Protein 3L8M (pdb70)

Organism: Staphylococcus saprophyticus subsp. saprophyticus (strain ATCC 15305 / DSM 20229 / NCIMB 8711 / NCTC 7292 / S-41) (NCBI:txid342451)

Nearest PDB structures (foldseek):
  3l8m-assembly1_A  TM=1.005E+00  e=1.791E-40  Staphylococcus saprophyticus subsp. saprophyticus ATCC 15305 = NCTC 7292
  3lm8-assembly5_C  TM=8.207E-01  e=6.280E-17  Bacillus subtilis
  3lm8-assembly1_A  TM=8.188E-01  e=4.594E-17  Bacillus subtilis
  3lm8-assembly6_D  TM=7.757E-01  e=2.458E-17  Bacillus subtilis
  2omk-assembly1_A  TM=7.983E-01  e=1.421E-10  Bacteroides thetaiotaomicron VPI-5482

InterPro domains:
  IPR006282 Thiamin pyrophosphokinase [TIGR01378] (4-207)
  IPR006282 Thiamin pyrophosphokinase [cd07995] (3-209)
  IPR007371 Thiamin pyrophosphokinase, catalytic domain [PF04263] (21-123)
  IPR007373 Thiamin pyrophosphokinase, thiamin-binding domain [PF04265] (144-198)
  IPR007373 Thiamin pyrophosphokinase, thiamin-binding domain [SM00983] (140-205)
  IPR036371 Thiamin pyrophosphokinase, thiamin-binding domain superfamily [SSF63862] (132-209)
  IPR036759 Thiamin pyrophosphokinase, catalytic domain superfamily [G3DSA:3.40.50.10240] (1-211)
  IPR036759 Thiamin pyrophosphokinase, catalytic domain superfamily [SSF63999] (2-128)
  IPR053149 Thiamine pyrophosphokinase [PTHR41299] (1-211)

Foldseek 3Di:
DEEEEAAPPQAAPCPCVVCLPPAYEYEAQSCVVCVVSVHAHQAYFYDHDDDDCVVCVVCVPRHYDDDDDPQHSVLVSVVVCVVVPDAEYEYEHQDDDDVVRVSCVVSLVDVVNVVRHWYWYDGNWKIKHKFFAFKDFDLQWDAKAFDFAFKAWDQFDGRDSHDDPSGTTGGVIIMGTNDGMIMMHGHDD/DEEEFEADPQAAPCPCPVCVPPAYEYFACRCVVCVVSVHDHPYYVHPCNPPPVVAHRVLVRVVVCVVVPDQEYEYERQDDDDVVSVSVVVSLVPCVVVVRHWYWYDGNWKIKHKFAAFKDKADADDQFFFDAKAPCVKDKQKPVGVDDDCPRGGDGNMMMIHIPGIIMITGGD

B-factor: mean 45.55, std 19.6, range [2.09, 89.91]

Structure (mmCIF, N/CA/C/O backbone):
data_3L8M
#
_entry.id   3L8M
#
_cell.length_a   101.873
_cell.length_b   101.873
_cell.length_c   88.024
_cell.angle_alpha   90.00
_cell.angle_beta   90.00
_cell.angle_gamma   120.00
#
_symmetry.space_group_name_H-M   'P 63'
#
loop_
_entity.id
_entity.type
_entity.pdbx_description
1 polymer 'probable thiamine pyrophosphokinase'
2 non-polymer 'SODIUM ION'
3 water water
#
loop_
_atom_site.group_PDB
_atom_site.id
_atom_site.type_symbol
_atom_site.label_atom_id
_atom_site.label_alt_id
_atom_site.label_comp_id
_atom_site.label_asym_id
_atom_site.label_entity_id
_atom_site.label_seq_id
_atom_site.pdbx_PDB_ins_code
_atom_site.Cartn_x
_atom_site.Cartn_y
_atom_site.Cartn_z
_atom_site.occupancy
_atom_site.B_iso_or_equiv
_atom_site.auth_seq_id
_atom_site.auth_comp_id
_atom_site.auth_asym_id
_atom_site.auth_atom_id
_atom_site.pdbx_PDB_model_num
ATOM 9 N N . LYS A 1 2 ? 43.788 24.316 35.214 1.00 29.95 2 LYS A N 1
ATOM 10 C CA . LYS A 1 2 ? 42.669 25.098 35.727 1.00 30.26 2 LYS A CA 1
ATOM 11 C C . LYS A 1 2 ? 41.626 25.538 34.693 1.00 27.95 2 LYS A C 1
ATOM 12 O O . LYS A 1 2 ? 41.966 26.022 33.609 1.00 23.43 2 LYS A O 1
ATOM 18 N N . ALA A 1 3 ? 40.350 25.386 35.035 1.00 22.34 3 ALA A N 1
ATOM 19 C CA . ALA A 1 3 ? 39.293 25.803 34.120 1.00 22.51 3 ALA A CA 1
ATOM 20 C C . ALA A 1 3 ? 38.300 26.756 34.792 1.00 21.89 3 ALA A C 1
ATOM 21 O O . ALA A 1 3 ? 37.907 26.555 35.942 1.00 16.51 3 ALA A O 1
ATOM 23 N N . ASN A 1 4 ? 37.919 27.804 34.066 1.00 22.62 4 ASN A N 1
ATOM 24 C CA . ASN A 1 4 ? 36.960 28.791 34.555 1.00 19.92 4 ASN A CA 1
ATOM 25 C C . ASN A 1 4 ? 35.686 28.625 33.749 1.00 20.50 4 ASN A C 1
ATOM 26 O O . ASN A 1 4 ? 35.737 28.550 32.525 1.00 24.45 4 ASN A O 1
ATOM 31 N N . LEU A 1 5 ? 34.550 28.563 34.431 1.00 15.27 5 LEU A N 1
ATOM 32 C CA . LEU A 1 5 ? 33.266 28.433 33.751 1.00 14.79 5 LEU A CA 1
ATOM 33 C C . LEU A 1 5 ? 32.461 29.705 33.920 1.00 19.88 5 LEU A C 1
ATOM 34 O O . LEU A 1 5 ? 32.425 30.289 35.004 1.00 26.13 5 LEU A O 1
ATOM 39 N N . LEU A 1 6 ? 31.831 30.151 32.842 1.00 15.56 6 LEU A N 1
ATOM 40 C CA . LEU A 1 6 ? 30.987 31.322 32.927 1.00 21.23 6 LEU A CA 1
ATOM 41 C C . LEU A 1 6 ? 29.550 30.880 32.629 1.00 26.72 6 LEU A C 1
ATOM 42 O O . LEU A 1 6 ? 29.283 30.319 31.568 1.00 27.92 6 LEU A O 1
ATOM 47 N N . CYS A 1 7 ? 28.642 31.115 33.576 1.00 27.69 7 CYS A N 1
ATOM 48 C CA . CYS A 1 7 ? 27.228 30.754 33.413 1.00 31.83 7 CYS A CA 1
ATOM 49 C C . CYS A 1 7 ? 26.337 31.949 33.103 1.00 32.60 7 CYS A C 1
ATOM 50 O O . CYS A 1 7 ? 25.158 31.776 32.833 1.00 32.78 7 CYS A O 1
ATOM 53 N N . GLY A 1 8 ? 26.895 33.155 33.154 1.00 39.37 8 GLY A N 1
ATOM 54 C CA . GLY A 1 8 ? 26.108 34.346 32.895 1.00 31.43 8 GLY A CA 1
ATOM 55 C C . GLY A 1 8 ? 26.831 35.592 33.373 1.00 38.61 8 GLY A C 1
ATOM 56 O O . GLY A 1 8 ? 28.005 35.508 33.730 1.00 35.44 8 GLY A O 1
ATOM 57 N N . ASN A 1 9 ? 26.144 36.737 33.407 1.00 32.81 9 ASN A N 1
ATOM 58 C CA . ASN A 1 9 ? 26.785 37.988 33.816 1.00 35.11 9 ASN A CA 1
ATOM 59 C C . ASN A 1 9 ? 26.362 38.611 35.153 1.00 32.63 9 ASN A C 1
ATOM 60 O O . ASN A 1 9 ? 26.605 39.799 35.387 1.00 35.08 9 ASN A O 1
ATOM 65 N N . ARG A 1 10 ? 25.748 37.826 36.035 1.00 23.55 10 ARG A N 1
ATOM 66 C CA . ARG A 1 10 ? 25.323 38.346 37.341 1.00 25.91 10 ARG A CA 1
ATOM 67 C C . ARG A 1 10 ? 26.380 38.198 38.438 1.00 29.85 10 ARG A C 1
ATOM 68 O O . ARG A 1 10 ? 26.963 37.129 38.610 1.00 24.55 10 ARG A O 1
ATOM 76 N N . ASN A 1 11 ? 26.606 39.287 39.172 1.00 26.17 11 ASN A N 1
ATOM 77 C CA . ASN A 1 11 ? 27.546 39.337 40.290 1.00 28.06 11 ASN A CA 1
ATOM 78 C C . ASN A 1 11 ? 28.977 38.912 39.962 1.00 27.09 11 ASN A C 1
ATOM 79 O O . ASN A 1 11 ? 29.727 38.493 40.845 1.00 20.95 11 ASN A O 1
ATOM 84 N N . LEU A 1 12 ? 29.362 39.028 38.699 1.00 25.41 12 LEU A N 1
ATOM 85 C CA . LEU A 1 12 ? 30.711 38.641 38.302 1.00 25.66 12 LEU A CA 1
ATOM 86 C C . LEU A 1 12 ? 31.742 39.577 38.895 1.00 28.33 12 LEU A C 1
ATOM 87 O O . LEU A 1 12 ? 31.508 40.786 38.979 1.00 28.23 12 LEU A O 1
ATOM 92 N N . PRO A 1 13 ? 32.887 39.032 39.343 1.00 25.84 13 PRO A N 1
ATOM 93 C CA . PRO A 1 13 ? 33.910 39.919 39.907 1.00 20.21 13 PRO A CA 1
ATOM 94 C C . PRO A 1 13 ? 34.282 40.873 38.773 1.00 29.09 13 PRO A C 1
ATOM 95 O O . PRO A 1 13 ? 34.438 40.450 37.621 1.00 23.25 13 PRO A O 1
ATOM 99 N N . LYS A 1 14 ? 34.396 42.162 39.074 1.00 29.66 14 LYS A N 1
ATOM 100 C CA . LYS A 1 14 ? 34.720 43.128 38.030 1.00 33.21 14 LYS A CA 1
ATOM 101 C C . LYS A 1 14 ? 36.048 42.813 37.327 1.00 30.70 14 LYS A C 1
ATOM 102 O O . LYS A 1 14 ? 37.031 42.422 37.965 1.00 30.12 14 LYS A O 1
ATOM 108 N N . HIS A 1 15 ? 36.058 42.967 36.006 1.00 33.19 15 HIS A N 1
ATOM 109 C CA . HIS A 1 15 ? 37.253 42.722 35.202 1.00 28.03 15 HIS A CA 1
ATOM 110 C C . HIS A 1 15 ? 37.704 41.261 35.138 1.00 23.58 15 HIS A C 1
ATOM 111 O O . HIS A 1 15 ? 38.786 40.988 34.625 1.00 20.02 15 HIS A O 1
ATOM 118 N N . ILE A 1 16 ? 36.893 40.330 35.640 1.00 21.19 16 ILE A N 1
ATOM 119 C CA . ILE A 1 16 ? 37.282 38.921 35.624 1.00 18.65 16 ILE A CA 1
ATOM 120 C C . ILE A 1 16 ? 37.618 38.410 34.214 1.00 19.40 16 ILE A C 1
ATOM 121 O O . ILE A 1 16 ? 38.421 37.504 34.069 1.00 20.23 16 ILE A O 1
ATOM 126 N N . LEU A 1 17 ? 37.033 38.990 33.175 1.00 17.71 17 LEU A N 1
ATOM 127 C CA . LEU A 1 17 ? 37.328 38.520 31.824 1.00 25.69 17 LEU A CA 1
ATOM 128 C C . LEU A 1 17 ? 38.625 39.074 31.234 1.00 23.29 17 LEU A C 1
ATOM 129 O O . LEU A 1 17 ? 39.287 38.393 30.451 1.00 29.46 17 LEU A O 1
ATOM 134 N N . VAL A 1 18 ? 38.985 40.299 31.603 1.00 18.52 18 VAL A N 1
ATOM 135 C CA . VAL A 1 18 ? 40.235 40.904 31.122 1.00 24.44 18 VAL A CA 1
ATOM 136 C C . VAL A 1 18 ? 41.426 40.343 31.906 1.00 19.50 18 VAL A C 1
ATOM 137 O O . VAL A 1 18 ? 42.443 39.961 31.331 1.00 30.19 18 VAL A O 1
ATOM 141 N N . GLU A 1 19 ? 41.276 40.266 33.223 1.00 20.91 19 GLU A N 1
ATOM 142 C CA . GLU A 1 19 ? 42.356 39.800 34.091 1.00 28.23 19 GLU A CA 1
ATOM 143 C C . GLU A 1 19 ? 42.780 38.342 33.923 1.00 27.87 19 GLU A C 1
ATOM 144 O O . GLU A 1 19 ? 43.902 37.976 34.268 1.00 25.53 19 GLU A O 1
ATOM 150 N N . HIS A 1 20 ? 41.875 37.509 33.419 1.00 27.45 20 HIS A N 1
ATOM 151 C CA . HIS A 1 20 ? 42.173 36.090 33.201 1.00 21.26 20 HIS A CA 1
ATOM 152 C C . HIS A 1 20 ? 41.882 35.694 31.756 1.00 26.03 20 HIS A C 1
ATOM 153 O O . HIS A 1 20 ? 41.554 34.546 31.477 1.00 25.23 20 HIS A O 1
ATOM 160 N N . LYS A 1 21 ? 42.001 36.656 30.848 1.00 26.69 21 LYS A N 1
ATOM 161 C CA . LYS A 1 21 ? 41.739 36.434 29.426 1.00 33.99 21 LYS A CA 1
ATOM 162 C C . LYS A 1 21 ? 42.506 35.275 28.781 1.00 34.74 21 LYS A C 1
ATOM 163 O O . LYS A 1 21 ? 42.049 34.711 27.790 1.00 34.68 21 LYS A O 1
ATOM 169 N N . HIS A 1 22 ? 43.662 34.912 29.328 1.00 30.00 22 HIS A N 1
ATOM 170 C CA . HIS A 1 22 ? 44.427 33.831 28.723 1.00 30.54 22 HIS A CA 1
ATOM 171 C C . HIS A 1 22 ? 44.243 32.470 29.383 1.00 29.35 22 HIS A C 1
ATOM 172 O O . HIS A 1 22 ? 44.793 31.485 28.914 1.00 32.71 22 HIS A O 1
ATOM 179 N N . GLU A 1 23 ? 43.459 32.393 30.455 1.00 26.96 23 GLU A N 1
ATOM 180 C CA . GLU A 1 23 ? 43.250 31.095 31.098 1.00 31.00 23 GLU A CA 1
ATOM 181 C C . GLU A 1 23 ? 42.231 30.273 30.297 1.00 28.73 23 GLU A C 1
ATOM 182 O O . GLU A 1 23 ? 41.704 30.745 29.303 1.00 24.87 23 GLU A O 1
ATOM 188 N N . HIS A 1 24 ? 41.975 29.040 30.708 1.00 27.58 24 HIS A N 1
ATOM 189 C CA . HIS A 1 24 ? 41.016 28.202 29.989 1.00 20.73 24 HIS A CA 1
ATOM 190 C C . HIS A 1 24 ? 39.590 28.551 30.429 1.00 23.75 24 HIS A C 1
ATOM 191 O O . HIS A 1 24 ? 39.265 28.459 31.621 1.00 22.05 24 HIS A O 1
ATOM 198 N N . TRP A 1 25 ? 38.747 28.960 29.478 1.00 21.22 25 TRP A N 1
ATOM 199 C CA . TRP A 1 25 ? 37.363 29.301 29.789 1.00 17.69 25 TRP A CA 1
ATOM 200 C C . TRP A 1 25 ? 36.347 28.395 29.103 1.00 21.90 25 TRP A C 1
ATOM 201 O O . TRP A 1 25 ? 36.459 28.108 27.911 1.00 21.57 25 TRP A O 1
ATOM 212 N N . ILE A 1 26 ? 35.348 27.974 29.877 1.00 18.31 26 ILE A N 1
ATOM 213 C CA . ILE A 1 26 ? 34.265 27.104 29.421 1.00 18.21 26 ILE A CA 1
ATOM 214 C C . ILE A 1 26 ? 32.951 27.901 29.470 1.00 22.12 26 ILE A C 1
ATOM 215 O O . ILE A 1 26 ? 32.662 28.563 30.470 1.00 21.15 26 ILE A O 1
ATOM 220 N N . GLY A 1 27 ? 32.153 27.845 28.413 1.00 14.97 27 GLY A N 1
ATOM 221 C CA . GLY A 1 27 ? 30.895 28.579 28.443 1.00 28.66 27 GLY A CA 1
ATOM 222 C C . GLY A 1 27 ? 29.668 27.715 28.751 1.00 29.03 27 GLY A C 1
ATOM 223 O O . GLY A 1 27 ? 29.474 26.662 28.136 1.00 25.07 27 GLY A O 1
ATOM 224 N N . ILE A 1 28 ? 28.850 28.149 29.711 1.00 23.87 28 ILE A N 1
ATOM 225 C CA . ILE A 1 28 ? 27.629 27.434 30.078 1.00 23.13 28 ILE A CA 1
ATOM 226 C C . ILE A 1 28 ? 26.448 28.346 29.735 1.00 33.86 28 ILE A C 1
ATOM 227 O O . ILE A 1 28 ? 26.302 29.436 30.303 1.00 32.30 28 ILE A O 1
ATOM 232 N N . ASP A 1 29 ? 25.612 27.898 28.803 1.00 33.88 29 ASP A N 1
ATOM 233 C CA . ASP A 1 29 ? 24.446 28.666 28.371 1.00 28.30 29 ASP A CA 1
ATOM 234 C C . ASP A 1 29 ? 24.841 30.072 27.930 1.00 25.41 29 ASP A C 1
ATOM 235 O O . ASP A 1 29 ? 25.637 30.224 27.006 1.00 27.53 29 ASP A O 1
ATOM 240 N N . ARG A 1 30 ? 24.288 31.091 28.583 1.00 33.06 30 ARG A N 1
ATOM 241 C CA . ARG A 1 30 ? 24.584 32.486 28.247 1.00 36.20 30 ARG A CA 1
ATOM 242 C C . ARG A 1 30 ? 26.062 32.869 28.427 1.00 34.06 30 ARG A C 1
ATOM 243 O O . ARG A 1 30 ? 26.541 33.812 27.800 1.00 32.14 30 ARG A O 1
ATOM 251 N N . GLY A 1 31 ? 26.777 32.154 29.291 1.00 27.54 31 GLY A N 1
ATOM 252 C CA . GLY A 1 31 ? 28.183 32.453 29.476 1.00 20.34 31 GLY A CA 1
ATOM 253 C C . GLY A 1 31 ? 28.912 32.358 28.144 1.00 20.89 31 GLY A C 1
ATOM 254 O O . GLY A 1 31 ? 29.800 33.156 27.856 1.00 32.07 31 GLY A O 1
ATOM 255 N N . THR A 1 32 ? 28.522 31.394 27.317 1.00 19.44 32 THR A N 1
ATOM 256 C CA . THR A 1 32 ? 29.148 31.196 26.010 1.00 22.21 32 THR A CA 1
ATOM 257 C C . THR A 1 32 ? 29.243 32.491 25.191 1.00 24.21 32 THR A C 1
ATOM 258 O O . THR A 1 32 ? 30.329 32.895 24.792 1.00 25.75 32 THR A O 1
ATOM 262 N N . LEU A 1 33 ? 28.111 33.140 24.942 1.00 29.09 33 LEU A N 1
ATOM 263 C CA . LEU A 1 33 ? 28.111 34.383 24.177 1.00 28.04 33 LEU A CA 1
ATOM 264 C C . LEU A 1 33 ? 28.882 35.524 24.856 1.00 31.26 33 LEU A C 1
ATOM 265 O O . LEU A 1 33 ? 29.494 36.342 24.169 1.00 25.97 33 LEU A O 1
ATOM 270 N N . ILE A 1 34 ? 28.857 35.590 26.191 1.00 25.79 34 ILE A N 1
ATOM 271 C CA . ILE A 1 34 ? 29.587 36.653 26.888 1.00 21.92 34 ILE A CA 1
ATOM 272 C C . ILE A 1 34 ? 31.095 36.456 26.659 1.00 27.28 34 ILE A C 1
ATOM 273 O O . ILE A 1 34 ? 31.833 37.427 26.471 1.00 22.55 34 ILE A O 1
ATOM 278 N N . LEU A 1 35 ? 31.555 35.204 26.680 1.00 2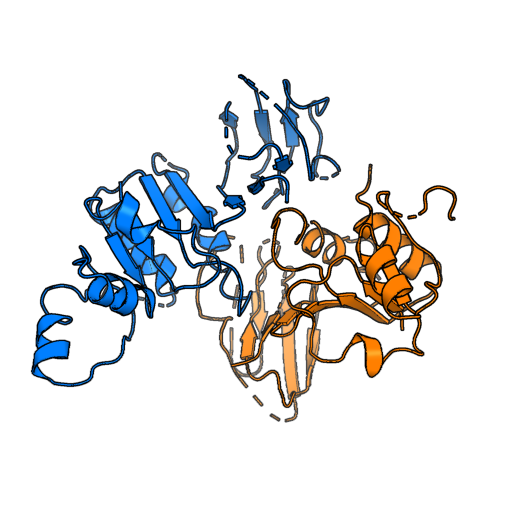2.85 35 LEU A N 1
ATOM 279 C CA . LEU A 1 35 ? 32.981 34.931 26.462 1.00 25.12 35 LEU A CA 1
ATOM 280 C C . LEU A 1 35 ? 33.426 35.424 25.090 1.00 23.65 35 LEU A C 1
ATOM 281 O O . LEU A 1 35 ? 34.366 36.215 24.974 1.00 27.26 35 LEU A O 1
ATOM 286 N N . LEU A 1 36 ? 32.729 34.950 24.061 1.00 20.61 36 LEU A N 1
ATOM 287 C CA . LEU A 1 36 ? 33.003 35.305 22.680 1.00 26.33 36 LEU A CA 1
ATOM 288 C C . LEU A 1 36 ? 32.958 36.813 22.451 1.00 28.11 36 LEU A C 1
ATOM 289 O O . LEU A 1 36 ? 33.844 37.377 21.793 1.00 24.98 36 LEU A O 1
ATOM 294 N N . GLU A 1 37 ? 31.930 37.464 22.994 1.00 24.90 37 GLU A N 1
ATOM 295 C CA . GLU A 1 37 ? 31.763 38.917 22.849 1.00 30.71 37 GLU A CA 1
ATOM 296 C C . GLU A 1 37 ? 32.965 39.683 23.377 1.00 27.43 37 GLU A C 1
ATOM 297 O O . GLU A 1 37 ? 33.296 40.763 22.884 1.00 30.79 37 GLU A O 1
ATOM 303 N N . SER A 1 38 ? 33.606 39.111 24.389 1.00 21.20 38 SER A N 1
ATOM 304 C CA . SER A 1 38 ? 34.797 39.682 25.006 1.00 30.87 38 SER A CA 1
ATOM 305 C C . SER A 1 38 ? 36.029 39.236 24.219 1.00 27.22 38 SER A C 1
ATOM 306 O O . SER A 1 38 ? 37.160 39.492 24.623 1.00 28.34 38 SER A O 1
ATOM 309 N N . GLY A 1 39 ? 35.800 38.548 23.106 1.00 24.31 39 GLY A N 1
ATOM 310 C CA . GLY A 1 39 ? 36.903 38.091 22.276 1.00 24.84 39 GLY A CA 1
ATOM 311 C C . GLY A 1 39 ? 37.665 36.926 22.864 1.00 25.74 39 GLY A C 1
ATOM 312 O O . GLY A 1 39 ? 38.854 36.763 22.606 1.00 32.60 39 GLY A O 1
ATOM 313 N N . ILE A 1 40 ? 36.976 36.130 23.674 1.00 23.00 40 ILE A N 1
ATOM 314 C CA . ILE A 1 40 ? 37.572 34.973 24.301 1.00 22.47 40 ILE A CA 1
ATOM 315 C C . ILE A 1 40 ? 36.998 33.703 23.671 1.00 24.68 40 ILE A C 1
ATOM 316 O O . ILE A 1 40 ? 35.778 33.561 23.547 1.00 25.92 40 ILE A O 1
ATOM 321 N N . THR A 1 41 ? 37.877 32.788 23.255 1.00 21.60 41 THR A N 1
ATOM 322 C CA . THR A 1 41 ? 37.436 31.534 22.651 1.00 18.27 41 THR A CA 1
ATOM 323 C C . THR A 1 41 ? 37.319 30.444 23.713 1.00 20.31 41 THR A C 1
ATOM 324 O O . THR A 1 41 ? 38.309 30.020 24.300 1.00 19.54 41 THR A O 1
ATOM 328 N N . PRO A 1 42 ? 36.096 29.978 23.974 1.00 19.12 42 PRO A N 1
ATOM 329 C CA . PRO A 1 42 ? 35.870 28.931 24.971 1.00 22.07 42 PRO A CA 1
ATOM 330 C C . PRO A 1 42 ? 36.467 27.595 24.510 1.00 23.12 42 PRO A C 1
ATOM 331 O O . PRO A 1 42 ? 36.381 27.258 23.339 1.00 18.20 42 PRO A O 1
ATOM 335 N N . GLN A 1 43 ? 37.088 26.861 25.431 1.00 20.95 43 GLN A N 1
ATOM 336 C CA . GLN A 1 43 ? 37.645 25.547 25.133 1.00 28.57 43 GLN A CA 1
ATOM 337 C C . GLN A 1 43 ? 36.472 24.691 24.609 1.00 35.34 43 GLN A C 1
ATOM 338 O O . GLN A 1 43 ? 36.643 23.826 23.752 1.00 41.47 43 GLN A O 1
ATOM 344 N N . PHE A 1 44 ? 35.284 24.940 25.161 1.00 25.02 44 PHE A N 1
ATOM 345 C CA . PHE A 1 44 ? 34.059 24.247 24.773 1.00 26.66 44 PHE A CA 1
ATOM 346 C C . PHE A 1 44 ? 32.874 24.840 25.527 1.00 25.92 44 PHE A C 1
ATOM 347 O O . PHE A 1 44 ? 33.048 25.506 26.541 1.00 29.69 44 PHE A O 1
ATOM 355 N N . ALA A 1 45 ? 31.670 24.607 25.031 1.00 33.00 45 ALA A N 1
ATOM 356 C CA . ALA A 1 45 ? 30.490 25.156 25.672 1.00 26.86 45 ALA A CA 1
ATOM 357 C C . ALA A 1 45 ? 29.320 24.183 25.688 1.00 35.17 45 ALA A C 1
ATOM 358 O O . ALA A 1 45 ? 29.185 23.341 24.801 1.00 33.12 45 ALA A O 1
ATOM 360 N N . VAL A 1 46 ? 28.475 24.315 26.707 1.00 36.57 46 VAL A N 1
ATOM 361 C CA . VAL A 1 46 ? 27.288 23.488 26.858 1.00 33.93 46 VAL A CA 1
ATOM 362 C C . VAL A 1 46 ? 26.120 24.462 26.925 1.00 41.68 46 VAL A C 1
ATOM 363 O O . VAL A 1 46 ? 26.242 25.536 27.516 1.00 38.99 46 VAL A O 1
ATOM 367 N N . GLY A 1 47 ? 24.995 24.105 26.318 1.00 47.25 47 GLY A N 1
ATOM 368 C CA . GLY A 1 47 ? 23.850 24.991 26.365 1.00 47.82 47 GLY A CA 1
ATOM 369 C C . GLY A 1 47 ? 23.285 25.292 25.001 1.00 54.40 47 GLY A C 1
ATOM 370 O O . GLY A 1 47 ? 23.987 25.189 23.996 1.00 63.22 47 GLY A O 1
ATOM 371 N N . ASP A 1 48 ? 22.013 25.678 24.974 1.00 62.56 48 ASP A N 1
ATOM 372 C CA . ASP A 1 48 ? 21.310 25.993 23.735 1.00 65.30 48 ASP A CA 1
ATOM 373 C C . ASP A 1 48 ? 21.865 27.388 24.028 1.00 70.55 48 ASP A C 1
ATOM 374 O O . ASP A 1 48 ? 21.869 27.816 25.186 1.00 67.07 48 ASP A O 1
ATOM 376 N N . PHE A 1 49 ? 22.323 28.075 22.978 1.00 70.51 49 PHE A N 1
ATOM 377 C CA . PHE A 1 49 ? 22.913 29.423 23.051 1.00 68.30 49 PHE A CA 1
ATOM 378 C C . PHE A 1 49 ? 22.267 29.880 21.729 1.00 71.80 49 PHE A C 1
ATOM 379 O O . PHE A 1 49 ? 22.072 29.086 20.806 1.00 68.41 49 PHE A O 1
ATOM 387 N N . ASP A 1 50 ? 21.932 31.166 21.640 1.00 71.20 50 ASP A N 1
ATOM 388 C CA . ASP A 1 50 ? 21.294 31.686 20.432 1.00 71.51 50 ASP A CA 1
ATOM 389 C C . ASP A 1 50 ? 22.273 32.020 19.315 1.00 72.39 50 ASP A C 1
ATOM 390 O O . ASP A 1 50 ? 23.460 32.253 19.551 1.00 72.16 50 ASP A O 1
ATOM 395 N N . SER A 1 51 ? 21.755 32.031 18.093 1.00 78.26 51 SER A N 1
ATOM 396 C CA . SER A 1 51 ? 22.567 32.338 16.933 1.00 69.22 51 SER A CA 1
ATOM 397 C C . SER A 1 51 ? 21.924 33.466 16.156 1.00 67.49 51 SER A C 1
ATOM 398 O O . SER A 1 51 ? 20.745 33.772 16.354 1.00 53.44 51 SER A O 1
ATOM 399 N N . ILE A 1 52 ? 22.695 34.083 15.267 1.00 66.18 52 ILE A N 1
ATOM 400 C CA . ILE A 1 52 ? 22.197 35.193 14.473 1.00 69.42 52 ILE A CA 1
ATOM 401 C C . ILE A 1 52 ? 22.483 34.968 12.991 1.00 73.74 52 ILE A C 1
ATOM 402 O O . ILE A 1 52 ? 22.178 35.816 12.147 1.00 77.67 52 ILE A O 1
ATOM 407 N N . SER A 1 53 ? 23.063 33.811 12.683 1.00 72.14 53 SER A N 1
ATOM 408 C CA . SER A 1 53 ? 23.395 33.449 11.309 1.00 69.22 53 SER A CA 1
ATOM 409 C C . SER A 1 53 ? 24.012 32.060 11.283 1.00 66.91 53 SER A C 1
ATOM 410 O O . SER A 1 53 ? 24.673 31.649 12.238 1.00 62.49 53 SER A O 1
ATOM 413 N N . ASP A 1 54 ? 23.796 31.344 10.185 1.00 75.02 54 ASP A N 1
ATOM 414 C CA . ASP A 1 54 ? 24.335 29.999 10.034 1.00 78.52 54 ASP A CA 1
ATOM 415 C C . ASP A 1 54 ? 25.852 30.029 10.160 1.00 75.42 54 ASP A C 1
ATOM 416 O O . ASP A 1 54 ? 26.443 29.160 10.801 1.00 78.40 54 ASP A O 1
ATOM 421 N N . SER A 1 55 ? 26.478 31.032 9.548 1.00 74.45 55 SER A N 1
ATOM 422 C CA . SER A 1 55 ? 27.931 31.177 9.600 1.00 75.24 55 SER A CA 1
ATOM 423 C C . SER A 1 55 ? 28.404 31.044 11.049 1.00 73.33 55 SER A C 1
ATOM 424 O O . SER A 1 55 ? 29.380 30.349 11.335 1.00 65.34 55 SER A O 1
ATOM 427 N N . GLU A 1 56 ? 27.693 31.716 11.953 1.00 70.55 56 GLU A N 1
ATOM 428 C CA . GLU A 1 56 ? 28.007 31.701 13.378 1.00 63.14 56 GLU A CA 1
ATOM 429 C C . GLU A 1 56 ? 27.753 30.332 14.000 1.00 57.69 56 GLU A C 1
ATOM 430 O O . GLU A 1 56 ? 28.680 29.660 14.455 1.00 48.25 56 GLU A O 1
ATOM 436 N N . ARG A 1 57 ? 26.488 29.930 14.023 1.00 51.56 57 ARG A N 1
ATOM 437 C CA . ARG A 1 57 ? 26.107 28.653 14.598 1.00 48.39 57 ARG A CA 1
ATOM 438 C C . ARG A 1 57 ? 27.007 27.536 14.083 1.00 51.54 57 ARG A C 1
ATOM 439 O O . ARG A 1 57 ? 27.384 26.633 14.834 1.00 45.40 57 ARG A O 1
ATOM 447 N N . ASN A 1 58 ? 27.359 27.597 12.803 1.00 54.00 58 ASN A N 1
ATOM 448 C CA . ASN A 1 58 ? 28.235 26.588 12.212 1.00 53.13 58 ASN A CA 1
ATOM 449 C C . ASN A 1 58 ? 29.570 26.604 12.946 1.00 50.08 58 ASN A C 1
ATOM 450 O O . ASN A 1 58 ? 30.123 25.550 13.290 1.00 34.23 58 ASN A O 1
ATOM 455 N N . PHE A 1 59 ? 30.070 27.819 13.166 1.00 43.35 59 PHE A N 1
ATOM 456 C CA . PHE A 1 59 ? 31.336 28.058 13.845 1.00 38.71 59 PHE A CA 1
ATOM 457 C C . PHE A 1 59 ? 31.287 27.528 15.281 1.00 38.12 59 PHE A C 1
ATOM 458 O O . PHE A 1 59 ? 32.058 26.642 15.646 1.00 44.85 59 PHE A O 1
ATOM 466 N N . ILE A 1 60 ? 30.368 28.068 16.075 1.00 31.88 60 ILE A N 1
ATOM 467 C CA . ILE A 1 60 ? 30.183 27.666 17.468 1.00 42.02 60 ILE A CA 1
ATOM 468 C C . ILE A 1 60 ? 29.880 26.173 17.623 1.00 45.85 60 ILE A C 1
ATOM 469 O O . ILE A 1 60 ? 30.432 25.507 18.497 1.00 42.33 60 ILE A O 1
ATOM 474 N N . GLN A 1 61 ? 28.998 25.653 16.775 1.00 51.91 61 GLN A N 1
ATOM 475 C CA . GLN A 1 61 ? 28.602 24.248 16.834 1.00 54.70 61 GLN A CA 1
ATOM 476 C C . GLN A 1 61 ? 29.505 23.315 16.031 1.00 54.93 61 GLN A C 1
ATOM 477 O O . GLN A 1 61 ? 29.026 22.423 15.337 1.00 73.50 61 GLN A O 1
ATOM 483 N N . GLN A 1 62 ? 30.812 23.521 16.116 1.00 51.79 62 GLN A N 1
ATOM 484 C CA . GLN A 1 62 ? 31.760 22.664 15.413 1.00 47.98 62 GLN A CA 1
ATOM 485 C C . GLN A 1 62 ? 33.143 22.783 16.036 1.00 45.71 62 GLN A C 1
ATOM 486 O O . GLN A 1 62 ? 33.976 21.887 15.894 1.00 29.90 62 GLN A O 1
ATOM 492 N N . GLN A 1 63 ? 33.390 23.896 16.722 1.00 44.95 63 GLN A N 1
ATOM 493 C CA . GLN A 1 63 ? 34.680 24.111 17.363 1.00 49.95 63 GLN A CA 1
ATOM 494 C C . GLN A 1 63 ? 34.550 24.479 18.830 1.00 48.18 63 GLN A C 1
ATOM 495 O O . GLN A 1 63 ? 35.541 24.468 19.559 1.00 50.40 63 GLN A O 1
ATOM 501 N N . ILE A 1 64 ? 33.329 24.782 19.266 1.00 40.05 64 ILE A N 1
ATOM 502 C CA . ILE A 1 64 ? 33.091 25.185 20.651 1.00 35.65 64 ILE A CA 1
ATOM 503 C C . ILE A 1 64 ? 32.012 24.368 21.361 1.00 29.12 64 ILE A C 1
ATOM 504 O O . ILE A 1 64 ? 32.221 23.853 22.464 1.00 21.23 64 ILE A O 1
ATOM 509 N N . GLU A 1 65 ? 30.852 24.253 20.729 1.00 32.01 65 GLU A N 1
ATOM 510 C CA . GLU A 1 65 ? 29.735 23.521 21.316 1.00 30.29 65 GLU A CA 1
ATOM 511 C C . GLU A 1 65 ? 29.917 21.998 21.369 1.00 31.30 65 GLU A C 1
ATOM 512 O O . GLU A 1 65 ? 30.129 21.356 20.348 1.00 18.89 65 GLU A O 1
ATOM 518 N N . ILE A 1 66 ? 29.873 21.422 22.565 1.00 31.07 66 ILE A N 1
ATOM 519 C CA . ILE A 1 66 ? 29.955 19.973 22.670 1.00 34.43 66 ILE A CA 1
ATOM 520 C C . ILE A 1 66 ? 28.548 19.529 23.083 1.00 35.00 66 ILE A C 1
ATOM 521 O O . ILE A 1 66 ? 27.741 20.357 23.534 1.00 32.58 66 ILE A O 1
ATOM 526 N N . ASN A 1 67 ? 28.242 18.247 22.904 1.00 34.16 67 ASN A N 1
ATOM 527 C CA . ASN A 1 67 ? 26.917 17.721 23.213 1.00 34.27 67 ASN A CA 1
ATOM 528 C C . ASN A 1 67 ? 26.943 16.451 24.075 1.00 37.45 67 ASN A C 1
ATOM 529 O O . ASN A 1 67 ? 26.581 15.367 23.616 1.00 32.56 67 ASN A O 1
ATOM 534 N N . PRO A 1 68 ? 27.365 16.573 25.342 1.00 42.70 68 PRO A N 1
ATOM 535 C CA . PRO A 1 68 ? 27.410 15.390 26.205 1.00 45.86 68 PRO A CA 1
ATOM 536 C C . PRO A 1 68 ? 26.045 14.729 26.321 1.00 47.05 68 PRO A C 1
ATOM 537 O O . PRO A 1 68 ? 25.027 15.404 26.462 1.00 47.29 68 PRO A O 1
ATOM 541 N N . TYR A 1 69 ? 26.032 13.403 26.250 1.00 54.80 69 TYR A N 1
ATOM 542 C CA . TYR A 1 69 ? 24.796 12.630 26.340 1.00 62.19 69 TYR A CA 1
ATOM 543 C C . TYR A 1 69 ? 24.287 12.565 27.792 1.00 61.40 69 TYR A C 1
ATOM 544 O O . TYR A 1 69 ? 25.056 12.304 28.723 1.00 55.00 69 TYR A O 1
ATOM 553 N N . ASN A 1 70 ? 22.996 12.826 27.981 1.00 59.37 70 ASN A N 1
ATOM 554 C CA . ASN A 1 70 ? 22.396 12.796 29.315 1.00 72.74 70 ASN A CA 1
ATOM 555 C C . ASN A 1 70 ? 20.920 12.403 29.251 1.00 73.86 70 ASN A C 1
ATOM 556 O O . ASN A 1 70 ? 20.049 13.119 29.750 1.00 74.85 70 ASN A O 1
ATOM 561 N N . ASP A 1 74 ? 18.099 15.182 32.215 1.00 70.87 74 ASP A N 1
ATOM 562 C CA . ASP A 1 74 ? 18.863 14.502 33.258 1.00 67.77 74 ASP A CA 1
ATOM 563 C C . ASP A 1 74 ? 19.624 15.541 34.086 1.00 62.17 74 ASP A C 1
ATOM 564 O O . ASP A 1 74 ? 19.047 16.197 34.961 1.00 51.02 74 ASP A O 1
ATOM 569 N N . ASP A 1 75 ? 20.917 15.688 33.804 1.00 55.89 75 ASP A N 1
ATOM 570 C CA . ASP A 1 75 ? 21.751 16.655 34.511 1.00 53.58 75 ASP A CA 1
ATOM 571 C C . ASP A 1 75 ? 21.603 18.052 33.916 1.00 51.98 75 ASP A C 1
ATOM 572 O O . ASP A 1 75 ? 21.263 18.202 32.734 1.00 42.95 75 ASP A O 1
ATOM 577 N N . THR A 1 76 ? 21.856 19.069 34.738 1.00 38.96 76 THR A N 1
ATOM 578 C CA . THR A 1 76 ? 21.774 20.455 34.288 1.00 32.68 76 THR A CA 1
ATOM 579 C C . THR A 1 76 ? 22.956 20.755 33.359 1.00 34.82 76 THR A C 1
ATOM 580 O O . THR A 1 76 ? 23.902 19.968 33.279 1.00 24.81 76 THR A O 1
ATOM 584 N N . ASP A 1 77 ? 22.900 21.887 32.658 1.00 35.02 77 ASP A N 1
ATOM 585 C CA . ASP A 1 77 ? 23.978 22.267 31.754 1.00 30.72 77 ASP A CA 1
ATOM 586 C C . ASP A 1 77 ? 25.280 22.487 32.520 1.00 30.03 77 ASP A C 1
ATOM 587 O O . ASP A 1 77 ? 26.369 22.131 32.048 1.00 28.12 77 ASP A O 1
ATOM 592 N N . LEU A 1 78 ? 25.168 23.040 33.721 1.00 17.72 78 LEU A N 1
ATOM 593 C CA . LEU A 1 78 ? 26.351 23.277 34.534 1.00 31.12 78 LEU A CA 1
ATOM 594 C C . LEU A 1 78 ? 26.972 21.963 35.005 1.00 23.72 78 LEU A C 1
ATOM 595 O O . LEU A 1 78 ? 28.195 21.833 35.065 1.00 25.29 78 LEU A O 1
ATOM 600 N N . ALA A 1 79 ? 26.134 20.983 35.339 1.00 26.54 79 ALA A N 1
ATOM 601 C CA . ALA A 1 79 ? 26.653 19.708 35.830 1.00 30.44 79 ALA A CA 1
ATOM 602 C C . ALA A 1 79 ? 27.402 18.947 34.740 1.00 31.28 79 ALA A C 1
ATOM 603 O O . ALA A 1 79 ? 28.360 18.228 35.023 1.00 27.78 79 ALA A O 1
ATOM 605 N N . LEU A 1 80 ? 26.951 19.105 33.497 1.00 23.82 80 LEU A N 1
ATOM 606 C CA . LEU A 1 80 ? 27.588 18.460 32.359 1.00 30.38 80 LEU A CA 1
ATOM 607 C C . LEU A 1 80 ? 28.920 19.176 32.103 1.00 34.47 80 LEU A C 1
ATOM 608 O O . LEU A 1 80 ? 29.962 18.532 31.904 1.00 34.96 80 LEU A O 1
ATOM 613 N N . GLY A 1 81 ? 28.880 20.509 32.119 1.00 22.76 81 GLY A N 1
ATOM 614 C CA . GLY A 1 81 ? 30.087 21.293 31.896 1.00 20.83 81 GLY A CA 1
ATOM 615 C C . GLY A 1 81 ? 31.185 20.881 32.851 1.00 28.58 81 GLY A C 1
ATOM 616 O O . GLY A 1 81 ? 32.345 20.766 32.456 1.00 28.77 81 GLY A O 1
ATOM 617 N N . ILE A 1 82 ? 30.808 20.639 34.107 1.00 30.84 82 ILE A N 1
ATOM 618 C CA . ILE A 1 82 ? 31.742 20.229 35.153 1.00 28.25 82 ILE A CA 1
ATOM 619 C C . ILE A 1 82 ? 32.344 18.869 34.832 1.00 35.21 82 ILE A C 1
ATOM 620 O O . ILE A 1 82 ? 33.569 18.708 34.747 1.00 28.69 82 ILE A O 1
ATOM 625 N N . ASP A 1 83 ? 31.466 17.886 34.679 1.00 28.42 83 ASP A N 1
ATOM 626 C CA . ASP A 1 83 ? 31.883 16.535 34.360 1.00 36.91 83 ASP A CA 1
ATOM 627 C C . ASP A 1 83 ? 32.778 16.556 33.115 1.00 31.49 83 ASP A C 1
ATOM 628 O O . ASP A 1 83 ? 33.830 15.912 33.083 1.00 26.75 83 ASP A O 1
ATOM 633 N N . GLN A 1 84 ? 32.363 17.311 32.101 1.00 23.79 84 GLN A N 1
ATOM 634 C CA . GLN A 1 84 ? 33.132 17.416 30.871 1.00 23.73 84 GLN A CA 1
ATOM 635 C C . GLN A 1 84 ? 34.499 18.041 31.084 1.00 22.82 84 GLN A C 1
ATOM 636 O O . GLN A 1 84 ? 35.421 17.774 30.313 1.00 23.81 84 GLN A O 1
ATOM 642 N N . ALA A 1 85 ? 34.627 18.885 32.108 1.00 17.97 85 ALA A N 1
ATOM 643 C CA . ALA A 1 85 ? 35.919 19.510 32.392 1.00 22.02 85 ALA A CA 1
ATOM 644 C C . ALA A 1 85 ? 36.791 18.495 33.120 1.00 22.21 85 ALA A C 1
ATOM 645 O O . ALA A 1 85 ? 37.994 18.399 32.864 1.00 29.76 85 ALA A O 1
ATOM 647 N N . VAL A 1 86 ? 36.178 17.744 34.030 1.00 26.24 86 VAL A N 1
ATOM 648 C CA . VAL A 1 86 ? 36.901 16.731 34.791 1.00 27.81 86 VAL A CA 1
ATOM 649 C C . VAL A 1 86 ? 37.378 15.619 33.853 1.00 23.05 86 VAL A C 1
ATOM 650 O O . VAL A 1 86 ? 38.422 15.024 34.075 1.00 23.24 86 VAL A O 1
ATOM 654 N N . LYS A 1 87 ? 36.619 15.351 32.795 1.00 19.99 87 LYS A N 1
ATOM 655 C CA . LYS A 1 87 ? 37.006 14.321 31.837 1.00 25.85 87 LYS A CA 1
ATOM 656 C C . LYS A 1 87 ? 38.259 14.707 31.047 1.00 26.68 87 LYS A C 1
ATOM 657 O O . LYS A 1 87 ? 39.022 13.837 30.618 1.00 26.11 87 LYS A O 1
ATOM 663 N N . ARG A 1 88 ? 38.458 16.007 30.845 1.00 23.02 88 ARG A N 1
ATOM 664 C CA . ARG A 1 88 ? 39.614 16.502 30.096 1.00 22.44 88 ARG A CA 1
ATOM 665 C C . ARG A 1 88 ? 40.839 16.740 30.990 1.00 23.72 88 ARG A C 1
ATOM 666 O O . ARG A 1 88 ? 41.868 17.239 30.534 1.00 29.71 88 ARG A O 1
ATOM 674 N N . GLY A 1 89 ? 40.728 16.394 32.267 1.00 20.51 89 GLY A N 1
ATOM 675 C CA . GLY A 1 89 ? 41.864 16.562 33.161 1.00 26.01 89 GLY A CA 1
ATOM 676 C C . GLY A 1 89 ? 41.956 17.867 33.935 1.00 23.12 89 GLY A C 1
ATOM 677 O O . GLY A 1 89 ? 42.987 18.155 34.539 1.00 18.59 89 GLY A O 1
ATOM 678 N N . TYR A 1 90 ? 40.896 18.664 33.922 1.00 17.41 90 TYR A N 1
ATOM 679 C CA . TYR A 1 90 ? 40.903 19.919 34.671 1.00 29.56 90 TYR A CA 1
ATOM 680 C C . TYR A 1 90 ? 40.709 19.563 36.147 1.00 29.96 90 TYR A C 1
ATOM 681 O O . TYR A 1 90 ? 39.727 18.917 36.509 1.00 31.79 90 TYR A O 1
ATOM 690 N N . ARG A 1 91 ? 41.646 19.974 36.994 1.00 33.38 91 ARG A N 1
ATOM 691 C CA . ARG A 1 91 ? 41.578 19.652 38.418 1.00 36.71 91 ARG A CA 1
ATOM 692 C C . ARG A 1 91 ? 41.050 20.773 39.308 1.00 38.07 91 ARG A C 1
ATOM 693 O O . ARG A 1 91 ? 40.467 20.512 40.360 1.00 32.06 91 ARG A O 1
ATOM 701 N N . ASN A 1 92 ? 41.289 22.016 38.903 1.00 33.83 92 ASN A N 1
ATOM 702 C CA . ASN A 1 92 ? 40.828 23.173 39.660 1.00 40.33 92 ASN A CA 1
ATOM 703 C C . ASN A 1 92 ? 39.785 23.851 38.799 1.00 39.07 92 ASN A C 1
ATOM 704 O O . ASN A 1 92 ? 40.097 24.307 37.703 1.00 34.65 92 ASN A O 1
ATOM 709 N N . ILE A 1 93 ? 38.548 23.902 39.288 1.00 33.24 93 ILE A N 1
ATOM 710 C CA . ILE A 1 93 ? 37.453 24.512 38.546 1.00 31.73 93 ILE A CA 1
ATOM 711 C C . ILE A 1 93 ? 36.821 25.681 39.292 1.00 28.59 93 ILE A C 1
ATOM 712 O O . ILE A 1 93 ? 36.400 25.538 40.436 1.00 25.25 93 ILE A O 1
ATOM 717 N N . ASP A 1 94 ? 36.764 26.836 38.637 1.00 28.15 94 ASP A N 1
ATOM 718 C CA . ASP A 1 94 ? 36.153 28.029 39.215 1.00 32.68 94 ASP A CA 1
ATOM 719 C C . ASP A 1 94 ? 34.902 28.347 38.414 1.00 33.40 94 ASP A C 1
ATOM 720 O O . ASP A 1 94 ? 34.982 28.632 37.215 1.00 27.75 94 ASP A O 1
ATOM 725 N N . VAL A 1 95 ? 33.749 28.286 39.073 1.00 26.90 95 VAL A N 1
ATOM 726 C CA . VAL A 1 95 ? 32.491 28.583 38.405 1.00 22.46 95 VAL A CA 1
ATOM 727 C C . VAL A 1 95 ? 32.058 30.006 38.756 1.00 26.37 95 VAL A C 1
ATOM 728 O O . VAL A 1 95 ? 31.880 30.354 39.927 1.00 19.53 95 VAL A O 1
ATOM 732 N N . TYR A 1 96 ? 31.896 30.825 37.729 1.00 24.24 96 TYR A N 1
ATOM 733 C CA . TYR A 1 96 ? 31.486 32.210 37.897 1.00 15.08 96 TYR A CA 1
ATOM 734 C C . TYR A 1 96 ? 30.120 32.320 37.261 1.00 26.69 96 TYR A C 1
ATOM 735 O O . TYR A 1 96 ? 29.785 31.518 36.384 1.00 14.47 96 TYR A O 1
ATOM 744 N N . GLY A 1 97 ? 29.343 33.312 37.690 1.00 20.92 97 GLY A N 1
ATOM 745 C CA . GLY A 1 97 ? 28.030 33.532 37.112 1.00 19.04 97 GLY A CA 1
ATOM 746 C C . GLY A 1 97 ? 26.891 32.662 37.606 1.00 22.84 97 GLY A C 1
ATOM 747 O O . GLY A 1 97 ? 25.785 32.751 37.072 1.00 22.63 97 GLY A O 1
ATOM 748 N N . ALA A 1 98 ? 27.135 31.842 38.628 1.00 23.15 98 ALA A N 1
ATOM 749 C CA . ALA A 1 98 ? 26.096 30.957 39.141 1.00 25.32 98 ALA A CA 1
ATOM 750 C C . ALA A 1 98 ? 25.261 31.472 40.326 1.00 26.79 98 ALA A C 1
ATOM 751 O O . ALA A 1 98 ? 24.485 30.696 40.892 1.00 29.49 98 ALA A O 1
ATOM 753 N N . THR A 1 99 ? 25.411 32.747 40.704 1.00 26.16 99 THR A N 1
ATOM 754 C CA . THR A 1 99 ? 24.644 33.314 41.826 1.00 22.20 99 THR A CA 1
ATOM 755 C C . THR A 1 99 ? 23.682 34.406 41.352 1.00 23.08 99 THR A C 1
ATOM 756 O O . THR A 1 99 ? 23.802 34.908 40.236 1.00 33.71 99 THR A O 1
ATOM 760 N N . GLY A 1 100 ? 22.727 34.767 42.207 1.00 30.15 100 GLY A N 1
ATOM 761 C CA . GLY A 1 100 ? 21.744 35.783 41.863 1.00 27.40 100 GLY A CA 1
ATOM 762 C C . GLY A 1 100 ? 20.611 35.226 41.007 1.00 30.37 100 GLY A C 1
ATOM 763 O O . GLY A 1 100 ? 20.587 34.031 40.711 1.00 25.80 100 GLY A O 1
ATOM 764 N N . GLY A 1 101 ? 19.668 36.085 40.621 1.00 24.67 101 GLY A N 1
ATOM 765 C CA . GLY A 1 101 ? 18.556 35.653 39.772 1.00 23.71 101 GLY A CA 1
ATOM 766 C C . GLY A 1 101 ? 17.702 34.516 40.317 1.00 30.06 101 GLY A C 1
ATOM 767 O O . GLY A 1 101 ? 17.268 34.563 41.464 1.00 33.44 101 GLY A O 1
ATOM 768 N N . ARG A 1 102 ? 17.445 33.503 39.493 1.00 31.09 102 ARG A N 1
ATOM 769 C CA . ARG A 1 102 ? 16.646 32.361 39.927 1.00 35.11 102 ARG A CA 1
ATOM 770 C C . ARG A 1 102 ? 17.491 31.472 40.825 1.00 33.69 102 ARG A C 1
ATOM 771 O O . ARG A 1 102 ? 18.420 30.812 40.365 1.00 35.45 102 ARG A O 1
ATOM 779 N N . LEU A 1 103 ? 17.150 31.457 42.108 1.00 34.20 103 LEU A N 1
ATOM 780 C CA . LEU A 1 103 ? 17.894 30.702 43.106 1.00 34.79 103 LEU A CA 1
ATOM 781 C C . LEU A 1 103 ? 17.822 29.185 42.992 1.00 38.34 103 LEU A C 1
ATOM 782 O O . LEU A 1 103 ? 18.684 28.482 43.535 1.00 35.30 103 LEU A O 1
ATOM 787 N N . ASP A 1 104 ? 16.807 28.665 42.305 1.00 39.64 104 ASP A N 1
ATOM 788 C CA . ASP A 1 104 ? 16.724 27.220 42.159 1.00 41.38 104 ASP A CA 1
ATOM 789 C C . ASP A 1 104 ? 17.985 26.732 41.441 1.00 39.81 104 ASP A C 1
ATOM 790 O O . ASP A 1 104 ? 18.462 25.626 41.700 1.00 41.06 104 ASP A O 1
ATOM 795 N N . HIS A 1 105 ? 18.551 27.582 40.584 1.00 29.82 105 HIS A N 1
ATOM 796 C CA . HIS A 1 105 ? 19.764 27.240 39.851 1.00 40.07 105 HIS A CA 1
ATOM 797 C C . HIS A 1 105 ? 20.985 27.315 40.765 1.00 42.09 105 HIS A C 1
ATOM 798 O O . HIS A 1 105 ? 21.831 26.410 40.766 1.00 38.74 105 HIS A O 1
ATOM 805 N N . PHE A 1 106 ? 21.084 28.398 41.532 1.00 38.81 106 PHE A N 1
ATOM 806 C CA . PHE A 1 106 ? 22.196 28.558 42.460 1.00 27.14 106 PHE A CA 1
ATOM 807 C C . PHE A 1 106 ? 22.291 27.317 43.320 1.00 28.07 106 PHE A C 1
ATOM 808 O O . PHE A 1 106 ? 23.387 26.835 43.601 1.00 27.03 106 PHE A O 1
ATOM 824 N N . GLY A 1 108 ? 21.169 24.267 42.582 1.00 29.92 108 GLY A N 1
ATOM 825 C CA . GLY A 1 108 ? 21.594 23.120 41.800 1.00 33.67 108 GLY A CA 1
ATOM 826 C C . GLY A 1 108 ? 23.106 23.149 41.721 1.00 32.96 108 GLY A C 1
ATOM 827 O O . GLY A 1 108 ? 23.781 22.112 41.807 1.00 28.51 108 GLY A O 1
ATOM 828 N N . ALA A 1 109 ? 23.649 24.355 41.582 1.00 27.79 109 ALA A N 1
ATOM 829 C CA . ALA A 1 109 ? 25.090 24.510 41.508 1.00 27.93 109 ALA A CA 1
ATOM 830 C C . ALA A 1 109 ? 25.713 23.965 42.796 1.00 25.21 109 ALA A C 1
ATOM 831 O O . ALA A 1 109 ? 26.813 23.399 42.764 1.00 30.91 109 ALA A O 1
ATOM 833 N N . LEU A 1 110 ? 25.015 24.113 43.926 1.00 25.58 110 LEU A N 1
ATOM 834 C CA . LEU A 1 110 ? 25.532 23.595 45.201 1.00 29.53 110 LEU A CA 1
ATOM 835 C C . LEU A 1 110 ? 25.482 22.061 45.238 1.00 33.66 110 LEU A C 1
ATOM 836 O O . LEU A 1 110 ? 26.359 21.414 45.823 1.00 27.93 110 LEU A O 1
ATOM 841 N N . GLN A 1 111 ? 24.464 21.475 44.609 1.00 33.79 111 GLN A N 1
ATOM 842 C CA . GLN A 1 111 ? 24.363 20.019 44.567 1.00 37.79 111 GLN A CA 1
ATOM 843 C C . GLN A 1 111 ? 25.600 19.408 43.887 1.00 44.87 111 GLN A C 1
ATOM 844 O O . GLN A 1 111 ? 26.091 18.357 44.306 1.00 34.66 111 GLN A O 1
ATOM 850 N N . ILE A 1 112 ? 26.096 20.060 42.837 1.00 39.04 112 ILE A N 1
ATOM 851 C CA . ILE A 1 112 ? 27.260 19.555 42.119 1.00 33.65 112 ILE A CA 1
ATOM 852 C C . ILE A 1 112 ? 28.500 19.449 43.011 1.00 39.38 112 ILE A C 1
ATOM 853 O O . ILE A 1 112 ? 29.202 18.432 42.994 1.00 40.39 112 ILE A O 1
ATOM 858 N N . LEU A 1 113 ? 28.765 20.491 43.795 1.00 33.33 113 LEU A N 1
ATOM 859 C CA . LEU A 1 113 ? 29.915 20.494 44.685 1.00 33.15 113 LEU A CA 1
ATOM 860 C C . LEU A 1 113 ? 29.820 19.336 45.677 1.00 33.20 113 LEU A C 1
ATOM 861 O O . LEU A 1 113 ? 30.828 18.844 46.176 1.00 40.36 113 LEU A O 1
ATOM 866 N N . GLU A 1 114 ? 28.596 18.908 45.954 1.00 39.94 114 GLU A N 1
ATOM 867 C CA . GLU A 1 114 ? 28.354 17.844 46.919 1.00 44.61 114 GLU A CA 1
ATOM 868 C C . GLU A 1 114 ? 28.362 16.438 46.324 1.00 41.94 114 GLU A C 1
ATOM 869 O O . GLU A 1 114 ? 28.274 15.451 47.053 1.00 42.79 114 GLU A O 1
ATOM 875 N N . LYS A 1 115 ? 28.471 16.337 45.005 1.00 37.80 115 LYS A N 1
ATOM 876 C CA . LYS A 1 115 ? 28.500 15.025 44.380 1.00 46.57 115 LYS A CA 1
ATOM 877 C C . LYS A 1 115 ? 29.680 14.221 44.928 1.00 48.14 115 LYS A C 1
ATOM 878 O O . LYS A 1 115 ? 30.821 14.695 44.955 1.00 43.52 115 LYS A O 1
ATOM 884 N N . PRO A 1 116 ? 29.409 12.996 45.400 1.00 47.35 116 PRO A N 1
ATOM 885 C CA . PRO A 1 116 ? 30.445 12.121 45.954 1.00 51.60 116 PRO A CA 1
ATOM 886 C C . PRO A 1 116 ? 31.476 11.707 44.905 1.00 51.07 116 PRO A C 1
ATOM 887 O O . PRO A 1 116 ? 32.634 11.447 45.224 1.00 52.25 116 PRO A O 1
ATOM 891 N N . GLU A 1 117 ? 31.048 11.664 43.651 1.00 52.90 117 GLU A N 1
ATOM 892 C CA . GLU A 1 117 ? 31.933 11.305 42.552 1.00 53.45 117 GLU A CA 1
ATOM 893 C C . GLU A 1 117 ? 33.182 12.190 42.528 1.00 57.53 117 GLU A C 1
ATOM 894 O O . GLU A 1 117 ? 34.195 11.821 41.937 1.00 65.30 117 GLU A O 1
ATOM 900 N N . TYR A 1 118 ? 33.111 13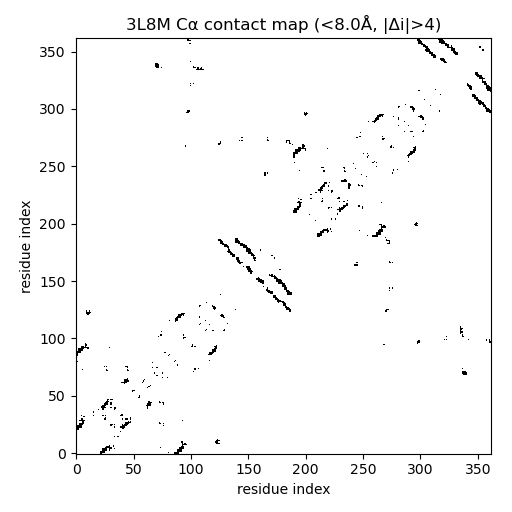.352 43.175 1.00 56.88 118 TYR A N 1
ATOM 901 C CA . TYR A 1 118 ? 34.243 14.277 43.204 1.00 58.63 118 TYR A CA 1
ATOM 902 C C . TYR A 1 118 ? 35.056 14.213 44.490 1.00 64.97 118 TYR A C 1
ATOM 903 O O . TYR A 1 118 ? 36.217 14.625 44.520 1.00 64.88 118 TYR A O 1
ATOM 912 N N . ALA A 1 119 ? 34.448 13.701 45.552 1.00 73.53 119 ALA A N 1
ATOM 913 C CA . ALA A 1 119 ? 35.133 13.598 46.836 1.00 75.76 119 ALA A CA 1
ATOM 914 C C . ALA A 1 119 ? 36.337 12.667 46.741 1.00 74.68 119 ALA A C 1
ATOM 915 O O . ALA A 1 119 ? 37.445 13.024 47.144 1.00 72.58 119 ALA A O 1
ATOM 917 N N . LYS A 1 120 ? 36.112 11.470 46.207 1.00 72.44 120 LYS A N 1
ATOM 918 C CA . LYS A 1 120 ? 37.179 10.488 46.058 1.00 73.11 120 LYS A CA 1
ATOM 919 C C . LYS A 1 120 ? 38.295 11.023 45.165 1.00 71.40 120 LYS A C 1
ATOM 920 O O . LYS A 1 120 ? 39.476 10.864 45.476 1.00 73.16 120 LYS A O 1
ATOM 934 N N . ASN A 1 122 ? 40.632 13.949 43.212 1.00 65.38 122 ASN A 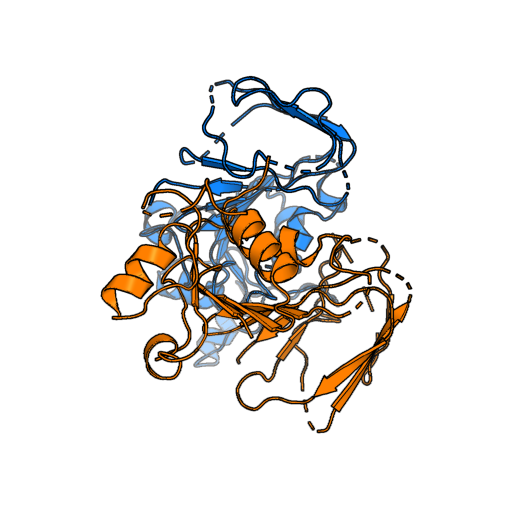N 1
ATOM 935 C CA . ASN A 1 122 ? 41.341 15.076 43.805 1.00 64.74 122 ASN A CA 1
ATOM 936 C C . ASN A 1 122 ? 40.980 16.375 43.089 1.00 64.49 122 ASN A C 1
ATOM 937 O O . ASN A 1 122 ? 41.857 17.154 42.726 1.00 61.44 122 ASN A O 1
ATOM 942 N N . ILE A 1 123 ? 39.681 16.601 42.907 1.00 61.64 123 ILE A N 1
ATOM 943 C CA . ILE A 1 123 ? 39.174 17.790 42.226 1.00 58.23 123 ILE A CA 1
ATOM 944 C C . ILE A 1 123 ? 38.837 18.913 43.209 1.00 58.11 123 ILE A C 1
ATOM 945 O O . ILE A 1 123 ? 38.429 18.661 44.342 1.00 60.81 123 ILE A O 1
ATOM 950 N N . ASN A 1 124 ? 39.009 20.154 42.763 1.00 50.48 124 ASN A N 1
ATOM 951 C CA . ASN A 1 124 ? 38.734 21.326 43.588 1.00 47.84 124 ASN A CA 1
ATOM 952 C C . ASN A 1 124 ? 37.760 22.257 42.867 1.00 42.49 124 ASN A C 1
ATOM 953 O O . ASN A 1 124 ? 38.171 23.037 42.010 1.00 48.93 124 ASN A O 1
ATOM 958 N N . ILE A 1 125 ? 36.476 22.168 43.210 1.00 30.62 125 ILE A N 1
ATOM 959 C CA . ILE A 1 125 ? 35.447 22.999 42.593 1.00 32.79 125 ILE A CA 1
ATOM 960 C C . ILE A 1 125 ? 35.038 24.164 43.514 1.00 41.07 125 ILE A C 1
ATOM 961 O O . ILE A 1 125 ? 34.706 23.956 44.679 1.00 43.71 125 ILE A O 1
ATOM 966 N N . LYS A 1 126 ? 35.070 25.389 42.993 1.00 36.72 126 LYS A N 1
ATOM 967 C CA . LYS A 1 126 ? 34.664 26.559 43.769 1.00 35.39 126 LYS A CA 1
ATOM 968 C C . LYS A 1 126 ? 33.688 27.440 42.986 1.00 31.47 126 LYS A C 1
ATOM 969 O O . LYS A 1 126 ? 33.875 27.669 41.788 1.00 32.72 126 LYS A O 1
ATOM 975 N N . LEU A 1 127 ? 32.648 27.922 43.668 1.00 29.15 127 LEU A N 1
ATOM 976 C CA . LEU A 1 127 ? 31.664 28.826 43.059 1.00 28.85 127 LEU A CA 1
ATOM 977 C C . LEU A 1 127 ? 32.179 30.186 43.490 1.00 29.60 127 LEU A C 1
ATOM 978 O O . LEU A 1 127 ? 32.547 30.368 44.657 1.00 25.27 127 LEU A O 1
ATOM 983 N N . ILE A 1 128 ? 32.227 31.139 42.567 1.00 29.61 128 ILE A N 1
ATOM 984 C CA . ILE A 1 128 ? 32.749 32.453 42.903 1.00 19.89 128 ILE A CA 1
ATOM 985 C C . ILE A 1 128 ? 31.978 33.617 42.312 1.00 21.38 128 ILE A C 1
ATOM 986 O O . ILE A 1 128 ? 31.582 33.563 41.163 1.00 19.82 128 ILE A O 1
ATOM 991 N N . ASP A 1 129 ? 31.746 34.660 43.111 1.00 19.19 129 ASP A N 1
ATOM 992 C CA . ASP A 1 129 ? 31.129 35.880 42.601 1.00 22.88 129 ASP A CA 1
ATOM 993 C C . ASP A 1 129 ? 31.866 37.058 43.235 1.00 25.59 129 ASP A C 1
ATOM 994 O O . ASP A 1 129 ? 32.839 36.852 43.970 1.00 17.58 129 ASP A O 1
ATOM 999 N N . ASP A 1 130 ? 31.433 38.280 42.941 1.00 17.22 130 ASP A N 1
ATOM 1000 C CA . ASP A 1 130 ? 32.111 39.467 43.461 1.00 25.60 130 ASP A CA 1
ATOM 1001 C C . ASP A 1 130 ? 32.219 39.584 44.984 1.00 32.96 130 ASP A C 1
ATOM 1002 O O . ASP A 1 130 ? 33.017 40.381 45.474 1.00 28.36 130 ASP A O 1
ATOM 1007 N N . THR A 1 131 ? 31.449 38.792 45.730 1.00 21.55 131 THR A N 1
ATOM 1008 C CA . THR A 1 131 ? 31.471 38.866 47.199 1.00 32.70 131 THR A CA 1
ATOM 1009 C C . THR A 1 131 ? 31.701 37.538 47.944 1.00 30.50 131 THR A C 1
ATOM 1010 O O . THR A 1 131 ? 31.929 37.539 49.160 1.00 26.64 131 THR A O 1
ATOM 1014 N N . ASN A 1 132 ? 31.668 36.413 47.233 1.00 30.30 132 ASN A N 1
ATOM 1015 C CA . ASN A 1 132 ? 31.805 35.120 47.898 1.00 25.59 132 ASN A CA 1
ATOM 1016 C C . ASN A 1 132 ? 32.655 34.084 47.180 1.00 25.56 132 ASN A C 1
ATOM 1017 O O . ASN A 1 132 ? 32.909 34.173 45.983 1.00 25.47 132 ASN A O 1
ATOM 1022 N N . GLU A 1 133 ? 33.033 33.067 47.944 1.00 24.58 133 GLU A N 1
ATOM 1023 C CA . GLU A 1 133 ? 33.799 31.934 47.462 1.00 22.20 133 GLU A CA 1
ATOM 1024 C C . GLU A 1 133 ? 33.203 30.777 48.262 1.00 28.88 133 GLU A C 1
ATOM 1025 O O . GLU A 1 133 ? 33.119 30.849 49.493 1.00 19.99 133 GLU A O 1
ATOM 1031 N N . ILE A 1 134 ? 32.760 29.733 47.564 1.00 29.16 134 ILE A N 1
ATOM 1032 C CA . ILE A 1 134 ? 32.121 28.584 48.206 1.00 30.26 134 ILE A CA 1
ATOM 1033 C C . ILE A 1 134 ? 32.676 27.240 47.726 1.00 30.22 134 ILE A C 1
ATOM 1034 O O . ILE A 1 134 ? 32.883 27.037 46.528 1.00 26.56 134 ILE A O 1
ATO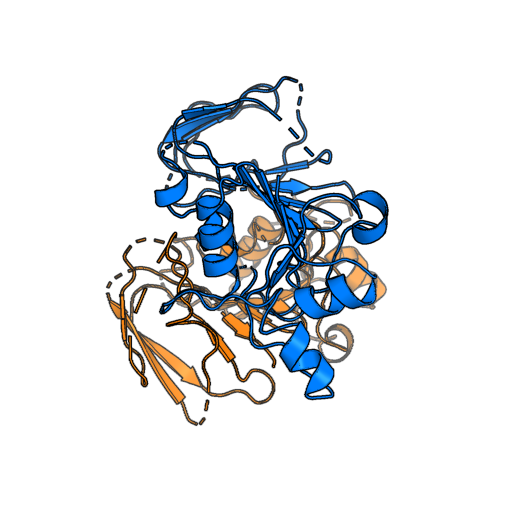M 1039 N N . GLN A 1 135 ? 32.904 26.322 48.664 1.00 29.04 135 GLN A N 1
ATOM 1040 C CA . GLN A 1 135 ? 33.402 24.993 48.323 1.00 34.00 135 GLN A CA 1
ATOM 1041 C C . GLN A 1 135 ? 32.935 23.976 49.351 1.00 35.74 135 GLN A C 1
ATOM 1042 O O . GLN A 1 135 ? 32.658 24.319 50.501 1.00 34.74 135 GLN A O 1
ATOM 1048 N N . PHE A 1 136 ? 32.849 22.722 48.920 1.00 36.42 136 PHE A N 1
ATOM 1049 C CA . PHE A 1 136 ? 32.411 21.616 49.761 1.00 28.87 136 PHE A CA 1
ATOM 1050 C C . PHE A 1 136 ? 33.616 21.002 50.491 1.00 27.15 136 PHE A C 1
ATOM 1051 O O . PHE A 1 136 ? 34.711 20.936 49.945 1.00 35.37 136 PHE A O 1
ATOM 1059 N N . ILE A 1 137 ? 33.423 20.592 51.738 1.00 31.59 137 ILE A N 1
ATOM 1060 C CA . ILE A 1 137 ? 34.497 19.980 52.515 1.00 35.51 137 ILE A CA 1
ATOM 1061 C C . ILE A 1 137 ? 33.948 18.726 53.158 1.00 42.63 137 ILE A C 1
ATOM 1062 O O . ILE A 1 137 ? 33.020 18.786 53.963 1.00 45.68 137 ILE A O 1
ATOM 1067 N N . GLN A 1 138 ? 34.537 17.594 52.794 1.00 42.44 138 GLN A N 1
ATOM 1068 C CA . GLN A 1 138 ? 34.102 16.297 53.284 1.00 48.45 138 GLN A CA 1
ATOM 1069 C C . GLN A 1 138 ? 34.800 15.891 54.572 1.00 47.92 138 GLN A C 1
ATOM 1070 O O . GLN A 1 138 ? 35.689 16.597 55.058 1.00 50.03 138 GLN A O 1
ATOM 1076 N N . LYS A 1 139 ? 34.384 14.753 55.124 1.00 51.52 139 LYS A N 1
ATOM 1077 C CA . LYS A 1 139 ? 34.959 14.229 56.364 1.00 54.32 139 LYS A CA 1
ATOM 1078 C C . LYS A 1 139 ? 36.477 14.151 56.248 1.00 56.21 139 LYS A C 1
ATOM 1079 O O . LYS A 1 139 ? 37.014 13.565 55.308 1.00 62.32 139 LYS A O 1
ATOM 1085 N N . GLY A 1 140 ? 37.163 14.756 57.210 1.00 55.03 140 GLY A N 1
ATOM 1086 C CA . GLY A 1 140 ? 38.613 14.764 57.194 1.00 46.77 140 GLY A CA 1
ATOM 1087 C C . GLY A 1 140 ? 39.113 16.001 57.905 1.00 46.63 140 GLY A C 1
ATOM 1088 O O . GLY A 1 140 ? 38.329 16.714 58.530 1.00 53.43 140 GLY A O 1
ATOM 1089 N N . GLN A 1 141 ? 40.411 16.258 57.810 1.00 41.48 141 GLN A N 1
ATOM 1090 C CA . GLN A 1 141 ? 41.015 17.417 58.457 1.00 60.80 141 GLN A CA 1
ATOM 1091 C C . GLN A 1 141 ? 41.633 18.308 57.386 1.00 65.34 141 GLN A C 1
ATOM 1092 O O . GLN A 1 141 ? 42.275 17.816 56.455 1.00 69.59 141 GLN A O 1
ATOM 1098 N N . PHE A 1 142 ? 41.437 19.616 57.513 1.00 65.75 142 PHE A N 1
ATOM 1099 C CA . PHE A 1 142 ? 41.964 20.556 56.526 1.00 68.04 142 PHE A CA 1
ATOM 1100 C C . PHE A 1 142 ? 42.267 21.908 57.168 1.00 66.94 142 PHE A C 1
ATOM 1101 O O . PHE A 1 142 ? 41.761 22.211 58.246 1.00 68.57 142 PHE A O 1
ATOM 1109 N N . ASN A 1 143 ? 43.092 22.713 56.503 1.00 69.48 143 ASN A N 1
ATOM 1110 C CA . ASN A 1 143 ? 43.453 24.036 57.014 1.00 73.54 143 ASN A CA 1
ATOM 1111 C C . ASN A 1 143 ? 42.753 25.160 56.249 1.00 74.71 143 ASN A C 1
ATOM 1112 O O . ASN A 1 143 ? 41.534 25.146 56.080 1.00 75.15 143 ASN A O 1
ATOM 1117 N N . VAL A 1 144 ? 43.536 26.133 55.793 1.00 76.22 144 VAL A N 1
ATOM 1118 C CA . VAL A 1 144 ? 43.007 27.271 55.049 1.00 77.65 144 VAL A CA 1
ATOM 1119 C C . VAL A 1 144 ? 43.725 27.447 53.706 1.00 78.69 144 VAL A C 1
ATOM 1120 O O . VAL A 1 144 ? 44.591 28.312 53.546 1.00 74.32 144 VAL A O 1
ATOM 1124 N N . PHE A 1 150 ? 38.707 38.076 51.909 1.00 64.09 150 PHE A N 1
ATOM 1125 C CA . PHE A 1 150 ? 37.460 37.590 52.493 1.00 62.12 150 PHE A CA 1
ATOM 1126 C C . PHE A 1 150 ? 37.603 37.343 54.002 1.00 58.02 150 PHE A C 1
ATOM 1127 O O . PHE A 1 150 ? 37.852 36.224 54.440 1.00 54.13 150 PHE A O 1
ATOM 1135 N N . PRO A 1 151 ? 37.422 38.387 54.820 1.00 62.16 151 PRO A N 1
ATOM 1136 C CA . PRO A 1 151 ? 37.546 38.247 56.276 1.00 60.96 151 PRO A CA 1
ATOM 1137 C C . PRO A 1 151 ? 36.536 37.317 56.957 1.00 59.82 151 PRO A C 1
ATOM 1138 O O . PRO A 1 151 ? 36.817 36.758 58.016 1.00 57.87 151 PRO A O 1
ATOM 1142 N N . TYR A 1 152 ? 35.366 37.146 56.357 1.00 57.00 152 TYR A N 1
ATOM 1143 C CA . TYR A 1 152 ? 34.346 36.296 56.953 1.00 54.59 152 TYR A CA 1
ATOM 1144 C C . TYR A 1 152 ? 34.378 34.849 56.464 1.00 54.90 152 TYR A C 1
ATOM 1145 O O . TYR A 1 152 ? 34.558 34.583 55.274 1.00 50.72 152 TYR A O 1
ATOM 1154 N N . ILE A 1 153 ? 34.210 33.915 57.398 1.00 53.43 153 ILE A N 1
ATOM 1155 C CA . ILE A 1 153 ? 34.206 32.489 57.082 1.00 48.97 153 ILE A CA 1
ATOM 1156 C C . ILE A 1 153 ? 33.043 31.821 57.792 1.00 50.66 153 ILE A C 1
ATOM 1157 O O . ILE A 1 153 ? 32.852 32.006 58.990 1.00 55.97 153 ILE A O 1
ATOM 1162 N N . SER A 1 154 ? 32.275 31.032 57.053 1.00 46.36 154 SER A N 1
ATOM 1163 C CA . SER A 1 154 ? 31.146 30.335 57.637 1.00 33.43 154 SER A CA 1
ATOM 1164 C C . SER A 1 154 ? 31.107 28.900 57.140 1.00 33.26 154 SER A C 1
ATOM 1165 O O . SER A 1 154 ? 31.554 28.597 56.034 1.00 27.97 154 SER A O 1
ATOM 1168 N N . PHE A 1 155 ? 30.569 28.025 57.980 1.00 28.72 155 PHE A N 1
ATOM 1169 C CA . PHE A 1 155 ? 30.430 26.621 57.654 1.00 29.86 155 PHE A CA 1
ATOM 1170 C C . PHE A 1 155 ? 28.962 26.234 57.791 1.00 30.02 155 PHE A C 1
ATOM 1171 O O . PHE A 1 155 ? 28.340 26.470 58.825 1.00 26.24 155 PHE A O 1
ATOM 1179 N N . ILE A 1 156 ? 28.419 25.649 56.730 1.00 29.78 156 ILE A N 1
ATOM 1180 C CA . ILE A 1 156 ? 27.032 25.206 56.689 1.00 31.47 156 ILE A CA 1
ATOM 1181 C C . ILE A 1 156 ? 27.035 23.696 56.473 1.00 34.17 156 ILE A C 1
ATOM 1182 O O . ILE A 1 156 ? 27.603 23.217 55.499 1.00 37.53 156 ILE A O 1
ATOM 1187 N N . PRO A 1 157 ? 26.412 22.923 57.379 1.00 35.67 157 PRO A N 1
ATOM 1188 C CA . PRO A 1 157 ? 26.402 21.472 57.186 1.00 39.42 157 PRO A CA 1
ATOM 1189 C C . PRO A 1 157 ? 25.564 21.031 55.984 1.00 41.33 157 PRO A C 1
ATOM 1190 O O . PRO A 1 157 ? 24.621 21.715 55.577 1.00 45.48 157 PRO A O 1
ATOM 1194 N N . VAL A 1 158 ? 25.919 19.883 55.416 1.00 49.19 158 VAL A N 1
ATOM 1195 C CA . VAL A 1 158 ? 25.207 19.352 54.263 1.00 45.95 158 VAL A CA 1
ATOM 1196 C C . VAL A 1 158 ? 24.449 18.082 54.641 1.00 47.68 158 VAL A C 1
ATOM 1197 O O . VAL A 1 158 ? 23.317 17.869 54.208 1.00 42.63 158 VAL A O 1
ATOM 1201 N N . ILE A 1 159 ? 25.072 17.249 55.467 1.00 58.71 159 ILE A N 1
ATOM 1202 C CA . ILE A 1 159 ? 24.456 16.004 55.906 1.00 62.72 159 ILE A CA 1
ATOM 1203 C C . ILE A 1 159 ? 24.702 15.790 57.399 1.00 63.39 159 ILE A C 1
ATOM 1204 O O . ILE A 1 159 ? 24.150 16.501 58.241 1.00 58.44 159 ILE A O 1
ATOM 1206 N N . PRO A 1 161 ? 26.766 15.918 61.429 1.00 33.14 161 PRO A N 1
ATOM 1207 C CA . PRO A 1 161 ? 28.014 16.633 61.175 1.00 42.45 161 PRO A CA 1
ATOM 1208 C C . PRO A 1 161 ? 28.670 17.183 62.438 1.00 35.63 161 PRO A C 1
ATOM 1209 O O . PRO A 1 161 ? 28.111 18.045 63.101 1.00 38.23 161 PRO A O 1
ATOM 1213 N N . THR A 1 162 ? 29.861 16.682 62.755 1.00 40.01 162 THR A N 1
ATOM 1214 C CA . THR A 1 162 ? 30.608 17.132 63.931 1.00 44.84 162 THR A CA 1
ATOM 1215 C C . THR A 1 162 ? 31.816 17.913 63.448 1.00 38.81 162 THR A C 1
ATOM 1216 O O . THR A 1 162 ? 32.454 17.536 62.470 1.00 54.29 162 THR A O 1
ATOM 1220 N N . VAL A 1 163 ? 32.144 18.984 64.158 1.00 42.59 163 VAL A N 1
ATOM 1221 C CA . VAL A 1 163 ? 33.223 19.873 63.750 1.00 45.33 163 VAL A CA 1
ATOM 1222 C C . VAL A 1 163 ? 34.096 20.410 64.876 1.00 46.82 163 VAL A C 1
ATOM 1223 O O . VAL A 1 163 ? 33.634 20.595 65.999 1.00 49.74 163 VAL A O 1
ATOM 1227 N N . ILE A 1 164 ? 35.357 20.679 64.549 1.00 51.41 164 ILE A N 1
ATOM 1228 C CA . ILE A 1 164 ? 36.317 21.231 65.502 1.00 59.49 164 ILE A CA 1
ATOM 1229 C C . ILE A 1 164 ? 37.215 22.247 64.785 1.00 61.51 164 ILE A C 1
ATOM 1230 O O . ILE A 1 164 ? 37.914 21.900 63.830 1.00 61.81 164 ILE A O 1
ATOM 1235 N N . SER A 1 165 ? 37.182 23.498 65.243 1.00 63.57 165 SER A N 1
ATOM 1236 C CA . SER A 1 165 ? 37.986 24.570 64.656 1.00 67.07 165 SER A CA 1
ATOM 1237 C C . SER A 1 165 ? 39.006 25.098 65.662 1.00 74.32 165 SER A C 1
ATOM 1238 O O . SER A 1 165 ? 38.857 24.906 66.869 1.00 78.57 165 SER A O 1
ATOM 1241 N N . LEU A 1 166 ? 40.040 25.772 65.166 1.00 77.87 166 LEU A N 1
ATOM 1242 C CA . LEU A 1 166 ? 41.072 26.312 66.041 1.00 78.87 166 LEU A CA 1
ATOM 1243 C C . LEU A 1 166 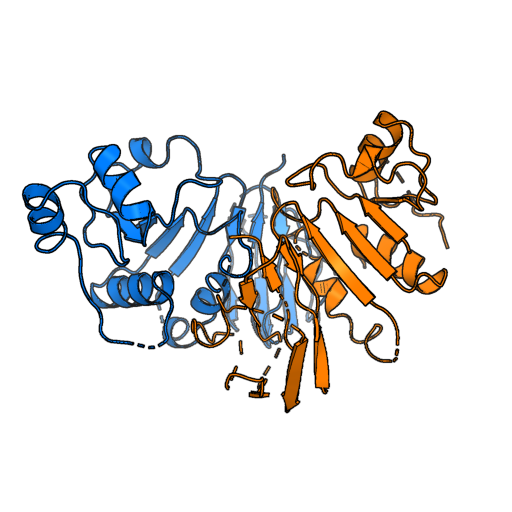? 41.215 27.832 65.963 1.00 79.03 166 LEU A C 1
ATOM 1244 O O . LEU A 1 166 ? 40.642 28.558 66.776 1.00 79.67 166 LEU A O 1
ATOM 1246 N N . LYS A 1 167 ? 41.980 28.300 64.980 1.00 77.05 167 LYS A N 1
ATOM 1247 C CA . LYS A 1 167 ? 42.240 29.727 64.793 1.00 77.61 167 LYS A CA 1
ATOM 1248 C C . LYS A 1 167 ? 41.002 30.627 64.753 1.00 78.45 167 LYS A C 1
ATOM 1249 O O . LYS A 1 167 ? 41.104 31.837 64.964 1.00 76.86 167 LYS A O 1
ATOM 1251 N N . GLY A 1 168 ? 39.838 30.049 64.477 1.00 81.10 168 GLY A N 1
ATOM 1252 C CA . GLY A 1 168 ? 38.628 30.852 64.431 1.00 80.13 168 GLY A CA 1
ATOM 1253 C C . GLY A 1 168 ? 38.171 31.229 65.827 1.00 80.01 168 GLY A C 1
ATOM 1254 O O . GLY A 1 168 ? 38.289 32.381 66.255 1.00 79.28 168 GLY A O 1
ATOM 1255 N N . PHE A 1 169 ? 37.650 30.239 66.542 1.00 81.65 169 PHE A N 1
ATOM 1256 C CA . PHE A 1 169 ? 37.168 30.424 67.903 1.00 81.66 169 PHE A CA 1
ATOM 1257 C C . PHE A 1 169 ? 37.167 29.064 68.599 1.00 80.27 169 PHE A C 1
ATOM 1258 O O . PHE A 1 169 ? 38.130 28.300 68.486 1.00 73.26 169 PHE A O 1
ATOM 1260 N N . LYS A 1 170 ? 36.083 28.760 69.307 1.00 80.92 170 LYS A N 1
ATOM 1261 C CA . LYS A 1 170 ? 35.968 27.493 70.023 1.00 82.22 170 LYS A CA 1
ATOM 1262 C C . LYS A 1 170 ? 35.747 26.316 69.075 1.00 76.67 170 LYS A C 1
ATOM 1263 O O . LYS A 1 170 ? 36.642 25.938 68.322 1.00 74.41 170 LYS A O 1
ATOM 1265 N N . TYR A 1 171 ? 34.550 25.741 69.128 1.00 75.99 171 TYR A N 1
ATOM 1266 C CA . TYR A 1 171 ? 34.189 24.606 68.290 1.00 74.70 171 TYR A CA 1
ATOM 1267 C C . TYR A 1 171 ? 35.070 23.378 68.524 1.00 76.33 171 TYR A C 1
ATOM 1268 O O . TYR A 1 171 ? 36.073 23.171 67.835 1.00 75.79 171 TYR A O 1
ATOM 1270 N N . ASN A 1 172 ? 34.690 22.571 69.511 1.00 75.49 172 ASN A N 1
ATOM 1271 C CA . ASN A 1 172 ? 35.404 21.338 69.831 1.00 76.07 172 ASN A CA 1
ATOM 1272 C C . ASN A 1 172 ? 34.366 20.218 69.844 1.00 70.39 172 ASN A C 1
ATOM 1273 O O . ASN A 1 172 ? 33.443 20.233 70.656 1.00 74.39 172 ASN A O 1
ATOM 1278 N N . LEU A 1 173 ? 34.519 19.257 68.935 1.00 67.21 173 LEU A N 1
ATOM 1279 C CA . LEU A 1 173 ? 33.584 18.143 68.811 1.00 66.01 173 LEU A CA 1
ATOM 1280 C C . LEU A 1 173 ? 32.183 18.743 68.833 1.00 68.57 173 LEU A C 1
ATOM 1281 O O . LEU A 1 173 ? 31.251 18.187 69.417 1.00 70.39 173 LEU A O 1
ATOM 1286 N N . GLN A 1 174 ? 32.054 19.899 68.187 1.00 69.96 174 GLN A N 1
ATOM 1287 C CA . GLN A 1 174 ? 30.788 20.614 68.124 1.00 66.25 174 GLN A CA 1
ATOM 1288 C C . GLN A 1 174 ? 29.853 19.975 67.105 1.00 62.00 174 GLN A C 1
ATOM 1289 O O . GLN A 1 174 ? 30.159 19.909 65.912 1.00 57.40 174 GLN A O 1
ATOM 1295 N N . ASN A 1 175 ? 28.714 19.496 67.588 1.00 54.53 175 ASN A N 1
ATOM 1296 C CA . ASN A 1 175 ? 27.730 18.866 66.725 1.00 53.44 175 ASN A CA 1
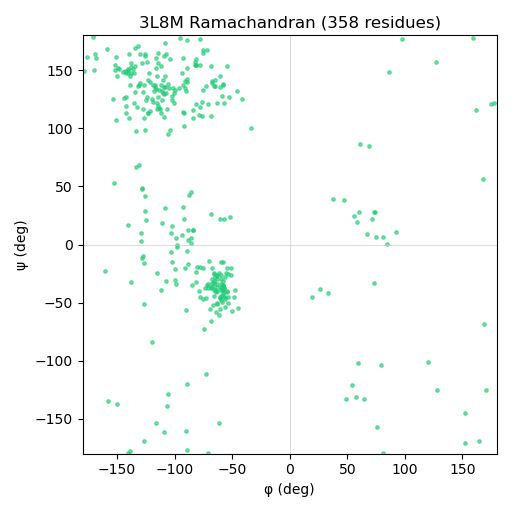ATOM 1297 C C . ASN A 1 175 ? 26.940 19.948 65.978 1.00 57.56 175 ASN A C 1
ATOM 1298 O O . ASN A 1 175 ? 26.826 21.084 66.445 1.00 50.68 175 ASN A O 1
ATOM 1303 N N . GLU A 1 176 ? 26.405 19.594 64.815 1.00 57.12 176 GLU A N 1
ATOM 1304 C CA . GLU A 1 176 ? 25.626 20.532 64.013 1.00 62.24 176 GLU A CA 1
ATOM 1305 C C . GLU A 1 176 ? 24.136 20.228 64.120 1.00 53.67 176 GLU A C 1
ATOM 1306 O O . GLU A 1 176 ? 23.558 19.616 63.226 1.00 54.47 176 GLU A O 1
ATOM 1312 N N . LEU A 1 184 ? 25.415 30.209 65.061 1.00 78.50 184 LEU A N 1
ATOM 1313 C CA . LEU A 1 184 ? 26.629 29.547 65.527 1.00 76.62 184 LEU A CA 1
ATOM 1314 C C . LEU A 1 184 ? 27.839 30.143 64.815 1.00 73.67 184 LEU A C 1
ATOM 1315 O O . LEU A 1 184 ? 28.044 31.359 64.848 1.00 66.71 184 LEU A O 1
ATOM 1317 N N . THR A 1 185 ? 28.636 29.286 64.177 1.00 73.81 185 THR A N 1
ATOM 1318 C CA . THR A 1 185 ? 29.818 29.730 63.436 1.00 75.49 185 THR A CA 1
ATOM 1319 C C . THR A 1 185 ? 29.383 30.119 62.030 1.00 75.32 185 THR A C 1
ATOM 1320 O O . THR A 1 185 ? 30.027 29.758 61.043 1.00 69.21 185 THR A O 1
ATOM 1324 N N . ILE A 1 186 ? 28.282 30.858 61.950 1.00 77.00 186 ILE A N 1
ATOM 1325 C CA . ILE A 1 186 ? 27.738 31.288 60.674 1.00 73.66 186 ILE A CA 1
ATOM 1326 C C . ILE A 1 186 ? 28.275 32.661 60.279 1.00 71.82 186 ILE A C 1
ATOM 1327 O O . ILE A 1 186 ? 27.581 33.441 59.628 1.00 80.77 186 ILE A O 1
ATOM 1332 N N . SER A 1 187 ? 29.514 32.948 60.678 1.00 67.57 187 SER A N 1
ATOM 1333 C CA . SER A 1 187 ? 30.172 34.212 60.343 1.00 66.45 187 SER A CA 1
ATOM 1334 C C . SER A 1 187 ? 31.443 34.433 61.152 1.00 67.13 187 SER A C 1
ATOM 1335 O O . SER A 1 187 ? 31.577 35.445 61.839 1.00 69.26 187 SER A O 1
ATOM 1338 N N . ASN A 1 188 ? 32.373 33.485 61.067 1.00 68.55 188 ASN A N 1
ATOM 1339 C CA . ASN A 1 188 ? 33.642 33.583 61.785 1.00 71.22 188 ASN A CA 1
ATOM 1340 C C . ASN A 1 188 ? 34.524 34.658 61.170 1.00 70.63 188 ASN A C 1
ATOM 1341 O O . ASN A 1 188 ? 34.124 35.311 60.207 1.00 72.82 188 ASN A O 1
ATOM 1346 N N . GLU A 1 189 ? 35.723 34.833 61.725 1.00 75.33 189 GLU A N 1
ATOM 1347 C CA . GLU A 1 189 ? 36.658 35.843 61.234 1.00 78.76 189 GLU A CA 1
ATOM 1348 C C . GLU A 1 189 ? 38.122 35.481 61.493 1.00 80.66 189 GLU A C 1
ATOM 1349 O O . GLU A 1 189 ? 38.876 36.274 62.059 1.00 82.95 189 GLU A O 1
ATOM 1351 N N . LEU A 1 190 ? 38.527 34.287 61.072 1.00 81.19 190 LEU A N 1
ATOM 1352 C CA . LEU A 1 190 ? 39.906 33.851 61.272 1.00 76.76 190 LEU A CA 1
ATOM 1353 C C . LEU A 1 190 ? 40.216 32.591 60.477 1.00 72.17 190 LEU A C 1
ATOM 1354 O O . LEU A 1 190 ? 41.182 31.883 60.767 1.00 68.64 190 LEU A O 1
ATOM 1356 N N . CYS A 1 194 ? 46.898 29.109 57.966 1.00 80.64 194 CYS A N 1
ATOM 1357 C CA . CYS A 1 194 ? 47.125 29.634 59.308 1.00 87.45 194 CYS A CA 1
ATOM 1358 C C . CYS A 1 194 ? 45.871 29.460 60.164 1.00 83.60 194 CYS A C 1
ATOM 1359 O O . CYS A 1 194 ? 45.512 30.339 60.954 1.00 83.05 194 CYS A O 1
ATOM 1362 N N . GLY A 1 195 ? 45.208 28.320 59.996 1.00 82.24 195 GLY A N 1
ATOM 1363 C CA . GLY A 1 195 ? 43.992 28.007 60.740 1.00 83.66 195 GLY A CA 1
ATOM 1364 C C . GLY A 1 195 ? 43.623 26.544 60.514 1.00 82.75 195 GLY A C 1
ATOM 1365 O O . GLY A 1 195 ? 43.911 25.978 59.456 1.00 80.50 195 GLY A O 1
ATOM 1366 N N . ASN A 1 196 ? 42.976 25.934 61.503 1.00 80.14 196 ASN A N 1
ATOM 1367 C CA . ASN A 1 196 ? 42.615 24.524 61.402 1.00 82.15 196 ASN A CA 1
ATOM 1368 C C . ASN A 1 196 ? 41.121 24.239 61.533 1.00 77.19 196 ASN A C 1
ATOM 1369 O O . ASN A 1 196 ? 40.401 24.936 62.252 1.00 73.63 196 ASN A O 1
ATOM 1374 N N . ILE A 1 197 ? 40.671 23.203 60.829 1.00 66.18 197 ILE A N 1
ATOM 1375 C CA . ILE A 1 197 ? 39.273 22.787 60.856 1.00 71.82 197 ILE A CA 1
ATOM 1376 C C . ILE A 1 197 ? 39.194 21.296 60.535 1.00 73.68 197 ILE A C 1
ATOM 1377 O O . ILE A 1 197 ? 39.710 20.839 59.514 1.00 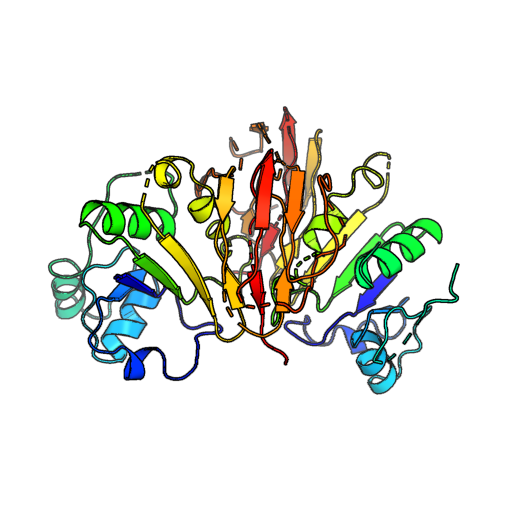72.40 197 ILE A O 1
ATOM 1382 N N . GLU A 1 198 ? 38.553 20.536 61.416 1.00 69.93 198 GLU A N 1
ATOM 1383 C CA . GLU A 1 198 ? 38.428 19.101 61.215 1.00 67.70 198 GLU A CA 1
ATOM 1384 C C . GLU A 1 198 ? 36.985 18.633 61.254 1.00 62.25 198 GLU A C 1
ATOM 1385 O O . GLU A 1 198 ? 36.266 18.867 62.227 1.00 61.54 198 GLU A O 1
ATOM 1391 N N . ILE A 1 199 ? 36.565 17.966 60.187 1.00 54.39 199 ILE A N 1
ATOM 1392 C CA . ILE A 1 199 ? 35.212 17.453 60.108 1.00 47.75 199 ILE A CA 1
ATOM 1393 C C . ILE A 1 199 ? 35.232 16.024 60.639 1.00 57.63 199 ILE A C 1
ATOM 1394 O O . ILE A 1 199 ? 35.666 15.100 59.947 1.00 52.64 199 ILE A O 1
ATOM 1399 N N . ILE A 1 200 ? 34.776 15.854 61.877 1.00 53.93 200 ILE A N 1
ATOM 1400 C CA . ILE A 1 200 ? 34.736 14.539 62.506 1.00 54.25 200 ILE A CA 1
ATOM 1401 C C . ILE A 1 200 ? 33.659 13.674 61.865 1.00 56.26 200 ILE A C 1
ATOM 1402 O O . ILE A 1 200 ? 33.836 12.467 61.692 1.00 58.36 200 ILE A O 1
ATOM 1407 N N . GLU A 1 201 ? 32.537 14.298 61.522 1.00 57.56 201 GLU A N 1
ATOM 1408 C CA . GLU A 1 201 ? 31.431 13.589 60.893 1.00 57.95 201 GLU A CA 1
ATOM 1409 C C . GLU A 1 201 ? 30.654 14.497 59.957 1.00 55.47 201 GLU A C 1
ATOM 1410 O O . GLU A 1 201 ? 30.602 15.712 60.156 1.00 56.98 201 GLU A O 1
ATOM 1416 N N . GLY A 1 202 ? 30.051 13.895 58.937 1.00 54.27 202 GLY A N 1
ATOM 1417 C CA . GLY A 1 202 ? 29.269 14.655 57.983 1.00 49.52 202 GLY A CA 1
ATOM 1418 C C . GLY A 1 202 ? 30.090 15.450 56.990 1.00 52.84 202 GLY A C 1
ATOM 1419 O O . GLY A 1 202 ? 31.254 15.142 56.730 1.00 54.30 202 GLY A O 1
ATOM 1420 N N . SER A 1 203 ? 29.468 16.488 56.442 1.00 55.11 203 SER A N 1
ATOM 1421 C CA . SER A 1 203 ? 30.092 17.355 55.452 1.00 44.44 203 SER A CA 1
ATOM 1422 C C . SER A 1 203 ? 29.550 18.776 55.597 1.00 47.64 203 SER A C 1
ATOM 1423 O O . SER A 1 203 ? 28.414 18.975 56.031 1.00 39.71 203 SER A O 1
ATOM 1426 N N . VAL A 1 204 ? 30.360 19.764 55.233 1.00 48.07 204 VAL A N 1
ATOM 1427 C CA . VAL A 1 204 ? 29.935 21.156 55.329 1.00 45.52 204 VAL A CA 1
ATOM 1428 C C . VAL A 1 204 ? 30.401 22.009 54.150 1.00 47.20 204 VAL A C 1
ATOM 1429 O O . VAL A 1 204 ? 31.456 21.763 53.558 1.00 36.77 204 VAL A O 1
ATOM 1433 N N . LEU A 1 205 ? 29.589 22.999 53.799 1.00 32.48 205 LEU A N 1
ATOM 1434 C CA . LEU A 1 205 ? 29.947 23.918 52.737 1.00 31.51 205 LEU A CA 1
ATOM 1435 C C . LEU A 1 205 ? 30.696 25.037 53.446 1.00 26.70 205 LEU A C 1
ATOM 1436 O O . LEU A 1 205 ? 30.290 25.491 54.516 1.00 29.67 205 LEU A O 1
ATOM 1449 N N . ILE A 1 207 ? 31.934 28.871 53.182 1.00 31.47 207 ILE A N 1
ATOM 1450 C CA . ILE A 1 207 ? 31.675 30.070 52.405 1.00 30.67 207 ILE A CA 1
ATOM 1451 C C . ILE A 1 207 ? 32.442 31.258 52.946 1.00 30.34 207 ILE A C 1
ATOM 1452 O O . ILE A 1 207 ? 32.287 31.637 54.103 1.00 33.99 207 ILE A O 1
ATOM 1457 N N . ARG A 1 208 ? 33.288 31.838 52.103 1.00 30.41 208 ARG A N 1
ATOM 1458 C CA . ARG A 1 208 ? 34.068 32.993 52.505 1.00 39.53 208 ARG A CA 1
ATOM 1459 C C . ARG A 1 208 ? 33.431 34.245 51.931 1.00 33.98 208 ARG A C 1
ATOM 1460 O O . ARG A 1 208 ? 33.043 34.277 50.764 1.00 42.29 208 ARG A O 1
ATOM 1468 N N . SER A 1 209 ? 33.304 35.271 52.762 1.00 39.13 209 SER A N 1
ATOM 1469 C CA . SER A 1 209 ? 32.682 36.518 52.338 1.00 44.64 209 SER A CA 1
ATOM 1470 C C . SER A 1 209 ? 33.594 37.696 52.604 1.00 43.17 209 SER A C 1
ATOM 1471 O O . SER A 1 209 ? 34.532 37.602 53.384 1.00 48.90 209 SER A O 1
ATOM 1474 N N . LYS A 1 210 ? 33.319 38.811 51.947 1.00 45.21 210 LYS A N 1
ATOM 1475 C CA . LYS A 1 210 ? 34.118 39.998 52.165 1.00 56.40 210 LYS A CA 1
ATOM 1476 C C . LYS A 1 210 ? 33.264 40.972 52.962 1.00 51.64 210 LYS A C 1
ATOM 1477 O O . LYS A 1 210 ? 32.049 40.792 53.075 1.00 52.66 210 LYS A O 1
ATOM 1483 N N . ASP A 1 211 ? 33.905 41.978 53.542 1.00 53.57 211 ASP A N 1
ATOM 1484 C CA . ASP A 1 211 ? 33.204 42.972 54.339 1.00 55.39 211 ASP A CA 1
ATOM 1485 C C . ASP A 1 211 ? 32.630 44.055 53.435 1.00 54.79 211 ASP A C 1
ATOM 1486 O O . ASP A 1 211 ? 33.370 44.866 52.877 1.00 56.49 211 ASP A O 1
ATOM 1491 N N . GLU A 1 212 ? 31.309 44.067 53.290 1.00 57.08 212 GLU A N 1
ATOM 1492 C CA . GLU A 1 212 ? 30.663 45.064 52.448 1.00 66.14 212 GLU A CA 1
ATOM 1493 C C . GLU A 1 212 ? 30.206 46.275 53.259 1.00 68.87 212 GLU A C 1
ATOM 1494 O O . GLU A 1 212 ? 28.992 46.567 53.254 1.00 70.64 212 GLU A O 1
ATOM 1509 N N . LYS B 1 2 ? 0.243 38.296 60.176 1.00 37.40 2 LYS B N 1
ATOM 1510 C CA . LYS B 1 2 ? 1.384 38.235 59.276 1.00 33.41 2 LYS B CA 1
ATOM 1511 C C . LYS B 1 2 ? 2.513 39.159 59.731 1.00 35.27 2 LYS B C 1
ATOM 1512 O O . LYS B 1 2 ? 2.275 40.291 60.150 1.00 30.57 2 LYS B O 1
ATOM 1518 N N . ALA B 1 3 ? 3.741 38.652 59.670 1.00 28.23 3 ALA B N 1
ATOM 1519 C CA . ALA B 1 3 ? 4.913 39.429 60.035 1.00 25.11 3 ALA B CA 1
ATOM 1520 C C . ALA B 1 3 ? 5.807 39.588 58.797 1.00 26.42 3 ALA B C 1
ATOM 1521 O O . ALA B 1 3 ? 6.012 38.648 58.034 1.00 19.94 3 ALA B O 1
ATOM 1523 N N . ASN B 1 4 ? 6.328 40.790 58.607 1.00 25.25 4 ASN B N 1
ATOM 1524 C CA . ASN B 1 4 ? 7.216 41.091 57.494 1.00 25.54 4 ASN B CA 1
ATOM 1525 C C . ASN B 1 4 ? 8.587 41.411 58.094 1.00 26.08 4 ASN B C 1
ATOM 1526 O O . ASN B 1 4 ? 8.704 42.340 58.894 1.00 22.75 4 ASN B O 1
ATOM 1531 N N . LEU B 1 5 ? 9.612 40.642 57.744 1.00 20.48 5 LEU B N 1
ATOM 1532 C CA . LEU B 1 5 ? 10.950 40.924 58.260 1.00 18.85 5 LEU B CA 1
ATOM 1533 C C . LEU B 1 5 ? 11.821 41.549 57.167 1.00 21.84 5 LEU B C 1
ATOM 1534 O O . LEU B 1 5 ? 11.767 41.136 56.007 1.00 24.92 5 LEU B O 1
ATOM 1539 N N . LEU B 1 6 ? 12.600 42.563 57.529 1.00 21.46 6 LEU B N 1
ATOM 1540 C CA . LEU B 1 6 ? 13.494 43.197 56.573 1.00 28.74 6 LEU B CA 1
ATOM 1541 C C . LEU B 1 6 ? 14.924 43.133 57.100 1.00 30.30 6 LEU B C 1
ATOM 1542 O O . LEU B 1 6 ? 15.227 43.744 58.116 1.00 29.34 6 LEU B O 1
ATOM 1547 N N . CYS B 1 7 ? 15.793 42.383 56.430 1.00 29.21 7 CYS B N 1
ATOM 1548 C CA . CYS B 1 7 ? 17.184 42.294 56.860 1.00 40.23 7 CYS B CA 1
ATOM 1549 C C . CYS B 1 7 ? 18.168 42.634 55.740 1.00 38.12 7 CYS B C 1
ATOM 1550 O O . CYS B 1 7 ? 19.203 41.993 55.594 1.00 46.57 7 CYS B O 1
ATOM 1553 N N . GLY B 1 8 ? 17.841 43.664 54.967 1.00 35.11 8 GLY B N 1
ATOM 1554 C CA . GLY B 1 8 ? 18.686 44.074 53.859 1.00 27.96 8 GLY B CA 1
ATOM 1555 C C . GLY B 1 8 ? 17.903 44.888 52.844 1.00 35.81 8 GLY B C 1
ATOM 1556 O O . GLY B 1 8 ? 16.695 45.078 52.992 1.00 37.18 8 GLY B O 1
ATOM 1557 N N . ASN B 1 9 ? 18.582 45.365 51.805 1.00 41.54 9 ASN B N 1
ATOM 1558 C CA . ASN B 1 9 ? 17.924 46.162 50.773 1.00 46.97 9 ASN B CA 1
ATOM 1559 C C . ASN B 1 9 ? 18.224 45.647 49.369 1.00 44.41 9 ASN B C 1
ATOM 1560 O O . ASN B 1 9 ? 17.886 46.289 48.371 1.00 46.04 9 ASN B O 1
ATOM 1565 N N . ARG B 1 10 ? 18.847 44.479 49.295 1.00 39.09 10 ARG B N 1
ATOM 1566 C CA . ARG B 1 10 ? 19.188 43.891 48.011 1.00 42.00 10 ARG B CA 1
ATOM 1567 C C . ARG B 1 10 ? 18.082 42.974 47.491 1.00 33.57 10 ARG B C 1
ATOM 1568 O O . ARG B 1 10 ? 17.521 42.179 48.244 1.00 36.08 10 ARG B O 1
ATOM 1576 N N . ASN B 1 11 ? 17.764 43.117 46.203 1.00 28.14 11 ASN B N 1
ATOM 1577 C CA . ASN B 1 11 ? 16.755 42.301 45.517 1.00 26.15 11 ASN B CA 1
ATOM 1578 C C . ASN B 1 11 ? 15.331 42.374 46.073 1.00 27.70 11 ASN B C 1
ATOM 1579 O O . ASN B 1 11 ? 14.559 41.420 45.923 1.00 28.39 11 ASN B O 1
ATOM 1584 N N . LEU B 1 12 ? 14.971 43.493 46.694 1.00 29.96 12 LEU B N 1
ATOM 1585 C CA . LEU B 1 12 ? 13.626 43.649 47.255 1.00 30.99 12 LEU B CA 1
ATOM 1586 C C . LEU B 1 12 ? 12.569 43.843 46.174 1.00 26.50 12 LEU B C 1
ATOM 1587 O O . LEU B 1 12 ? 12.789 44.566 45.213 1.00 28.13 12 LEU B O 1
ATOM 1592 N N . PRO B 1 13 ? 11.413 43.169 46.300 1.00 27.12 13 PRO B N 1
ATOM 1593 C CA . PRO B 1 13 ? 10.383 43.366 45.275 1.00 25.33 13 PRO B CA 1
ATOM 1594 C C . PRO B 1 13 ? 10.126 44.875 45.190 1.00 34.90 13 PRO B C 1
ATOM 1595 O O . PRO B 1 13 ? 10.343 45.607 46.165 1.00 28.97 13 PRO B O 1
ATOM 1599 N N . LYS B 1 14 ? 9.676 45.345 44.035 1.00 38.51 14 LYS B N 1
ATOM 1600 C CA . LYS B 1 14 ? 9.432 46.769 43.865 1.00 47.43 14 LYS B CA 1
ATOM 1601 C C . LYS B 1 14 ? 8.302 47.308 44.736 1.00 40.49 14 LYS B C 1
ATOM 1602 O O . LYS B 1 14 ? 7.256 46.678 44.875 1.00 44.27 14 LYS B O 1
ATOM 1608 N N . HIS B 1 15 ? 8.542 48.469 45.334 1.00 38.19 15 HIS B N 1
ATOM 1609 C CA . HIS B 1 15 ? 7.551 49.148 46.162 1.00 44.18 15 HIS B CA 1
ATOM 1610 C C . HIS B 1 15 ? 7.038 48.344 47.366 1.00 43.34 15 HIS B C 1
ATOM 1611 O O . HIS B 1 15 ? 5.981 48.662 47.918 1.00 47.43 15 HIS B O 1
ATOM 1618 N N . ILE B 1 16 ? 7.776 47.315 47.781 1.00 38.12 16 ILE B N 1
ATOM 1619 C CA . ILE B 1 16 ? 7.354 46.502 48.923 1.00 30.51 16 ILE B CA 1
ATOM 1620 C C . ILE B 1 16 ? 7.149 47.361 50.181 1.00 33.47 16 ILE B C 1
ATOM 1621 O O . ILE B 1 16 ? 6.185 47.172 50.924 1.00 38.21 16 ILE B O 1
ATOM 1626 N N . LEU B 1 17 ? 8.041 48.323 50.396 1.00 22.68 17 LEU B N 1
ATOM 1627 C CA . LEU B 1 17 ? 7.967 49.183 51.572 1.00 31.41 17 LEU B CA 1
ATOM 1628 C C . LEU B 1 17 ? 6.891 50.260 51.543 1.00 40.17 17 LEU B C 1
ATOM 1629 O O . LEU B 1 17 ? 6.511 50.779 52.590 1.00 45.98 17 LEU B O 1
ATOM 1634 N N . VAL B 1 18 ? 6.404 50.602 50.356 1.00 47.17 18 VAL B N 1
ATOM 1635 C CA . VAL B 1 18 ? 5.379 51.630 50.233 1.00 38.72 18 VAL B CA 1
ATOM 1636 C C . VAL B 1 18 ? 3.988 51.024 50.097 1.00 39.23 18 VAL B C 1
ATOM 1637 O O . VAL B 1 18 ? 3.011 51.583 50.592 1.00 42.67 18 VAL B O 1
ATOM 1641 N N . GLU B 1 19 ? 3.908 49.875 49.435 1.00 44.92 19 GLU B N 1
ATOM 1642 C CA . GLU B 1 19 ? 2.637 49.183 49.233 1.00 48.59 19 GLU B CA 1
ATOM 1643 C C . GLU B 1 19 ? 2.213 48.435 50.493 1.00 50.07 19 GLU B C 1
ATOM 1644 O O . GLU B 1 19 ? 1.039 48.093 50.650 1.00 49.76 19 GLU B O 1
ATOM 1650 N N . HIS B 1 20 ? 3.178 48.178 51.376 1.00 47.87 20 HIS B N 1
ATOM 1651 C CA . HIS B 1 20 ? 2.945 47.444 52.619 1.00 46.86 20 HIS B CA 1
ATOM 1652 C C . HIS B 1 20 ? 3.390 48.222 53.854 1.00 50.07 20 HIS B C 1
ATOM 1653 O O . HIS B 1 20 ? 3.634 47.644 54.918 1.00 43.77 20 HIS B O 1
ATOM 1660 N N . LYS B 1 21 ? 3.490 49.535 53.708 1.00 46.13 21 LYS B N 1
ATOM 1661 C CA . LYS B 1 21 ? 3.930 50.394 54.792 1.00 36.34 21 LYS B CA 1
ATOM 1662 C C . LYS B 1 21 ? 3.142 50.292 56.100 1.00 42.65 21 LYS B C 1
ATOM 1663 O O . LYS B 1 21 ? 3.675 50.607 57.166 1.00 46.20 21 LYS B O 1
ATOM 1669 N N . HIS B 1 22 ? 1.886 49.854 56.039 1.00 41.86 22 HIS B N 1
ATOM 1670 C CA . HIS B 1 22 ? 1.083 49.763 57.260 1.00 37.96 22 HIS B CA 1
ATOM 1671 C C . HIS B 1 22 ? 0.923 48.361 57.850 1.00 42.46 22 HIS B C 1
ATOM 1672 O O . HIS B 1 22 ? 0.052 48.136 58.694 1.00 39.54 22 HIS B O 1
ATOM 1679 N N . GLU B 1 23 ? 1.757 47.422 57.416 1.00 35.44 23 GLU B N 1
ATOM 1680 C CA . GLU B 1 23 ? 1.695 46.064 57.949 1.00 28.54 23 GLU B CA 1
ATOM 1681 C C . GLU B 1 23 ? 2.710 45.914 59.078 1.00 24.85 23 GLU B C 1
ATOM 1682 O O . GLU B 1 23 ? 3.429 46.861 59.388 1.00 19.83 23 GLU B O 1
ATOM 1688 N N . HIS B 1 24 ? 2.761 44.746 59.715 1.00 20.48 24 HIS B N 1
ATOM 1689 C CA . HIS B 1 24 ? 3.707 44.548 60.815 1.00 28.39 24 HIS B CA 1
ATOM 1690 C C . HIS B 1 24 ? 5.127 44.267 60.313 1.00 20.08 24 HIS B C 1
ATOM 1691 O O . HIS B 1 24 ? 5.392 43.218 59.741 1.00 30.53 24 HIS B O 1
ATOM 1698 N N . TRP B 1 25 ? 6.038 45.205 60.535 1.00 28.07 25 TRP B N 1
ATOM 1699 C CA . TRP B 1 25 ? 7.418 45.021 60.101 1.00 28.40 25 TRP B CA 1
ATOM 1700 C C . TRP B 1 25 ? 8.379 44.782 61.252 1.00 22.51 25 TRP B C 1
ATOM 1701 O O . TRP B 1 25 ? 8.215 45.327 62.344 1.00 23.52 25 TRP B O 1
ATOM 1712 N N . ILE B 1 26 ? 9.377 43.946 60.996 1.00 27.66 26 ILE B N 1
ATOM 1713 C CA . ILE B 1 26 ? 10.403 43.632 61.981 1.00 26.78 26 ILE B CA 1
ATOM 1714 C C . ILE B 1 26 ? 11.775 43.876 61.346 1.00 31.23 26 ILE B C 1
ATOM 1715 O O . ILE B 1 26 ? 12.049 43.417 60.234 1.00 25.76 26 ILE B O 1
ATOM 1720 N N . GLY B 1 27 ? 12.630 44.600 62.060 1.00 26.65 27 GLY B N 1
ATOM 1721 C CA . GLY B 1 27 ? 13.964 44.903 61.575 1.00 21.90 27 GLY B CA 1
ATOM 1722 C C . GLY B 1 27 ? 14.984 43.867 62.004 1.00 28.20 27 GLY B C 1
ATOM 1723 O O . GLY B 1 27 ? 14.949 43.377 63.133 1.00 25.05 27 GLY B O 1
ATOM 1724 N N . ILE B 1 28 ? 15.897 43.532 61.098 1.00 25.77 28 ILE B N 1
ATOM 1725 C CA . ILE B 1 28 ? 16.933 42.546 61.383 1.00 28.37 28 ILE B CA 1
ATOM 1726 C C . ILE B 1 28 ? 18.305 43.040 60.936 1.00 31.19 28 ILE B C 1
ATOM 1727 O O . ILE B 1 28 ? 18.663 42.930 59.763 1.00 27.80 28 ILE B O 1
ATOM 1732 N N . ASP B 1 29 ? 19.069 43.583 61.878 1.00 34.13 29 ASP B N 1
ATOM 1733 C CA . ASP B 1 29 ? 20.404 44.090 61.584 1.00 45.21 29 ASP B CA 1
ATOM 1734 C C . ASP B 1 29 ? 20.342 45.463 60.924 1.00 41.14 29 ASP B C 1
ATOM 1735 O O . ASP B 1 29 ? 20.107 46.473 61.588 1.00 44.36 29 ASP B O 1
ATOM 1740 N N . ARG B 1 30 ? 20.554 45.493 59.612 1.00 41.18 30 ARG B N 1
ATOM 1741 C CA . ARG B 1 30 ? 20.529 46.742 58.860 1.00 49.29 30 ARG B CA 1
ATOM 1742 C C . ARG B 1 30 ? 19.133 47.039 58.324 1.00 46.06 30 ARG B C 1
ATOM 1743 O O . ARG B 1 30 ? 18.815 48.181 57.991 1.00 38.72 30 ARG B O 1
ATOM 1751 N N . GLY B 1 31 ? 18.302 46.005 58.243 1.00 44.03 31 GLY B N 1
ATOM 1752 C CA . GLY B 1 31 ? 16.948 46.154 57.748 1.00 32.79 31 GLY B CA 1
ATOM 1753 C C . GLY B 1 31 ? 16.250 47.200 58.602 1.00 30.88 31 GLY B C 1
ATOM 1754 O O . GLY B 1 31 ? 15.467 48.003 58.095 1.00 33.33 31 GLY B O 1
ATOM 1755 N N . THR B 1 32 ? 16.558 47.193 59.901 1.00 30.71 32 THR B N 1
ATOM 1756 C CA . THR B 1 32 ? 15.976 48.130 60.865 1.00 32.27 32 THR B CA 1
ATOM 1757 C C . THR B 1 32 ? 16.155 49.576 60.415 1.00 41.95 32 THR B C 1
ATOM 1758 O O . THR B 1 32 ? 15.199 50.355 60.376 1.00 36.43 32 THR B O 1
ATOM 1762 N N . LEU B 1 33 ? 17.388 49.925 60.071 1.00 43.29 33 LEU B N 1
ATOM 1763 C CA . LEU B 1 33 ? 17.709 51.268 59.616 1.00 36.79 33 LEU B CA 1
ATOM 1764 C C . LEU B 1 33 ? 16.906 51.628 58.358 1.00 35.18 33 LEU B C 1
ATOM 1765 O O . LEU B 1 33 ? 16.359 52.725 58.258 1.00 36.85 33 LEU B O 1
ATOM 1770 N N . ILE B 1 34 ? 16.827 50.699 57.406 1.00 29.07 34 ILE B N 1
ATOM 1771 C CA . ILE B 1 34 ? 16.080 50.931 56.168 1.00 24.80 34 ILE B CA 1
ATOM 1772 C C . ILE B 1 34 ? 14.608 51.222 56.438 1.00 29.78 34 ILE B C 1
ATOM 1773 O O . ILE B 1 34 ? 14.002 52.063 55.775 1.00 30.90 34 ILE B O 1
ATOM 1778 N N . LEU B 1 35 ? 14.037 50.505 57.402 1.00 28.94 35 LEU B N 1
ATOM 1779 C CA . LEU B 1 35 ? 12.641 50.692 57.766 1.00 24.91 35 LEU B CA 1
ATOM 1780 C C . LEU B 1 35 ? 12.433 52.083 58.371 1.00 25.42 35 LEU B C 1
ATOM 1781 O O . LEU B 1 35 ? 11.476 52.780 58.035 1.00 29.03 35 LEU B O 1
ATOM 1786 N N . LEU B 1 36 ? 13.336 52.493 59.252 1.00 26.88 36 LEU B N 1
ATOM 1787 C CA . LEU B 1 36 ? 13.231 53.807 59.874 1.00 32.15 36 LEU B CA 1
ATOM 1788 C C . LEU B 1 36 ? 13.347 54.909 58.820 1.00 36.57 36 LEU B C 1
ATOM 1789 O O . LEU B 1 36 ? 12.626 55.906 58.875 1.00 41.58 36 LEU B O 1
ATOM 1794 N N . GLU B 1 37 ? 14.245 54.718 57.855 1.00 35.65 37 GLU B N 1
ATOM 1795 C CA . GLU B 1 37 ? 14.452 55.697 56.788 1.00 42.14 37 GLU B CA 1
ATOM 1796 C C . GLU B 1 37 ? 13.267 55.742 55.831 1.00 43.16 37 GLU B C 1
ATOM 1797 O O . GLU B 1 37 ? 13.148 56.670 55.034 1.00 56.82 37 GLU B O 1
ATOM 1803 N N . SER B 1 38 ? 12.397 54.739 55.907 1.00 40.41 38 SER B N 1
ATOM 1804 C CA . SER B 1 38 ? 11.220 54.680 55.045 1.00 33.60 38 SER B CA 1
ATOM 1805 C C . SER B 1 38 ? 9.974 55.086 55.826 1.00 34.76 38 SER B C 1
ATOM 1806 O O . SER B 1 38 ? 8.859 54.923 55.344 1.00 33.43 38 SER B O 1
ATOM 1809 N N . GLY B 1 39 ? 10.169 55.608 57.036 1.00 31.26 39 GLY B N 1
ATOM 1810 C CA . GLY B 1 39 ? 9.038 56.023 57.849 1.00 36.61 39 GLY B CA 1
ATOM 1811 C C . GLY B 1 39 ? 8.220 54.888 58.457 1.00 39.20 39 GLY B C 1
ATOM 1812 O O . GLY B 1 39 ? 7.031 55.055 58.709 1.00 32.25 39 GLY B O 1
ATOM 1813 N N . ILE B 1 40 ? 8.849 53.741 58.708 1.00 34.49 40 ILE B N 1
ATOM 1814 C CA . ILE B 1 40 ? 8.145 52.593 59.287 1.00 31.86 40 ILE B CA 1
ATOM 1815 C C . ILE B 1 40 ? 8.655 52.245 60.685 1.00 29.55 40 ILE B C 1
ATOM 1816 O O . ILE B 1 40 ? 9.851 52.056 60.889 1.00 30.50 40 ILE B O 1
ATOM 1821 N N . THR B 1 41 ? 7.750 52.157 61.653 1.00 23.46 41 THR B N 1
ATOM 1822 C CA . THR B 1 41 ? 8.158 51.816 63.016 1.00 26.83 41 THR B CA 1
ATOM 1823 C C . THR B 1 41 ? 8.077 50.308 63.199 1.00 25.15 41 THR B C 1
ATOM 1824 O O . THR B 1 41 ? 6.995 49.730 63.151 1.00 29.13 41 THR B O 1
ATOM 1828 N N . PRO B 1 42 ? 9.232 49.648 63.387 1.00 31.63 42 PRO B N 1
ATOM 1829 C CA . PRO B 1 42 ? 9.304 48.195 63.579 1.00 28.73 42 PRO B CA 1
ATOM 1830 C C . PRO B 1 42 ? 8.625 47.772 64.876 1.00 27.16 42 PRO B C 1
ATOM 1831 O O . PRO B 1 42 ? 8.731 48.459 65.895 1.00 24.86 42 PRO B O 1
ATOM 1835 N N . GLN B 1 43 ? 7.942 46.635 64.836 1.00 29.56 43 GLN B N 1
ATOM 1836 C CA . GLN B 1 43 ? 7.284 46.091 66.016 1.00 25.72 43 GLN B CA 1
ATOM 1837 C C . GLN B 1 43 ? 8.412 45.873 67.026 1.00 34.56 43 GLN B C 1
ATOM 1838 O O . GLN B 1 43 ? 8.241 46.060 68.230 1.00 23.83 43 GLN B O 1
ATOM 1844 N N . PHE B 1 44 ? 9.567 45.466 66.504 1.00 29.77 44 PHE B N 1
ATOM 1845 C CA . PHE B 1 44 ? 10.765 45.244 67.300 1.00 27.69 44 PHE B CA 1
ATOM 1846 C C . PHE B 1 44 ? 11.941 45.042 66.339 1.00 27.72 44 PHE B C 1
ATOM 1847 O O . PHE B 1 44 ? 11.744 44.833 65.138 1.00 25.74 44 PHE B O 1
ATOM 1855 N N . ALA B 1 45 ? 13.160 45.150 66.851 1.00 26.72 45 ALA B N 1
ATOM 1856 C CA . ALA B 1 45 ? 14.337 44.998 66.008 1.00 37.87 45 ALA B CA 1
ATOM 1857 C C . ALA B 1 45 ? 15.366 44.097 66.672 1.00 41.21 45 ALA B C 1
ATOM 1858 O O . ALA B 1 45 ? 15.407 43.982 67.898 1.00 42.82 45 ALA B O 1
ATOM 1860 N N . VAL B 1 46 ? 16.195 43.451 65.859 1.00 46.94 46 VAL B N 1
ATOM 1861 C CA . VAL B 1 46 ? 17.220 42.563 66.384 1.00 47.86 46 VAL B CA 1
ATOM 1862 C C . VAL B 1 46 ? 18.547 42.801 65.685 1.00 50.49 46 VAL B C 1
ATOM 1863 O O . VAL B 1 46 ? 18.584 43.147 64.502 1.00 39.23 46 VAL B O 1
ATOM 1867 N N . GLY B 1 47 ? 19.634 42.615 66.426 1.00 53.43 47 GLY B N 1
ATOM 1868 C CA . GLY B 1 47 ? 20.957 42.798 65.862 1.00 60.21 47 GLY B CA 1
ATOM 1869 C C . GLY B 1 47 ? 21.472 44.221 65.915 1.00 56.96 47 GLY B C 1
ATOM 1870 O O . GLY B 1 47 ? 20.698 45.178 65.837 1.00 51.95 47 GLY B O 1
ATOM 1871 N N . ASP B 1 48 ? 22.792 44.344 66.037 1.00 58.20 48 ASP B N 1
ATOM 1872 C CA . ASP B 1 48 ? 23.474 45.634 66.106 1.00 57.49 48 ASP B CA 1
ATOM 1873 C C . ASP B 1 48 ? 23.545 46.315 64.738 1.00 57.66 48 ASP B C 1
ATOM 1874 O O . ASP B 1 48 ? 23.332 45.678 63.706 1.00 57.24 48 ASP B O 1
ATOM 1876 N N . PHE B 1 49 ? 23.851 47.613 64.751 1.00 64.58 49 PHE B N 1
ATOM 1877 C CA . PHE B 1 49 ? 23.962 48.430 63.540 1.00 67.40 49 PHE B CA 1
ATOM 1878 C C . PHE B 1 49 ? 22.590 48.757 62.946 1.00 70.83 49 PHE B C 1
ATOM 1879 O O . PHE B 1 49 ? 22.292 48.418 61.799 1.00 66.64 49 PHE B O 1
ATOM 1881 N N . GLU B 1 56 ? 16.346 44.768 70.704 1.00 52.98 56 GLU B N 1
ATOM 1882 C CA . GLU B 1 56 ? 17.497 44.181 70.026 1.00 70.19 56 GLU B CA 1
ATOM 1883 C C . GLU B 1 56 ? 17.959 42.914 70.736 1.00 75.59 56 GLU B C 1
ATOM 1884 O O . GLU B 1 56 ? 17.825 41.815 70.201 1.00 77.20 56 GLU B O 1
ATOM 1886 N N . ARG B 1 57 ? 18.502 43.070 71.941 1.00 82.36 57 ARG B N 1
ATOM 1887 C CA . ARG B 1 57 ? 18.983 41.935 72.723 1.00 81.45 57 ARG B CA 1
ATOM 1888 C C . ARG B 1 57 ? 18.171 41.759 74.004 1.00 84.31 57 ARG B C 1
ATOM 1889 O O . ARG B 1 57 ? 18.094 40.661 74.558 1.00 88.46 57 ARG B O 1
ATOM 1891 N N . ASN B 1 58 ? 17.564 42.849 74.466 1.00 84.87 58 ASN B N 1
ATOM 1892 C CA . ASN B 1 58 ? 16.763 42.834 75.686 1.00 80.99 58 ASN B CA 1
ATOM 1893 C C . ASN B 1 58 ? 15.306 42.462 75.415 1.00 79.81 58 ASN B C 1
ATOM 1894 O O . ASN B 1 58 ? 14.448 42.635 76.282 1.00 75.70 58 ASN B O 1
ATOM 1896 N N . PHE B 1 59 ? 15.028 41.958 74.214 1.00 77.21 59 PHE B N 1
ATOM 1897 C CA . PHE B 1 59 ? 13.671 41.560 73.846 1.00 67.03 59 PHE B CA 1
ATOM 1898 C C . PHE B 1 59 ? 13.207 40.445 74.777 1.00 70.92 59 PHE B C 1
ATOM 1899 O O . PHE B 1 59 ? 13.676 40.341 75.910 1.00 78.91 59 PHE B O 1
ATOM 1901 N N . ILE B 1 60 ? 12.290 39.606 74.307 1.00 75.41 60 ILE B N 1
ATOM 1902 C CA . ILE B 1 60 ? 11.788 38.507 75.128 1.00 77.52 60 ILE B CA 1
ATOM 1903 C C . ILE B 1 60 ? 11.158 39.042 76.411 1.00 74.68 60 ILE B C 1
ATOM 1904 O O . ILE B 1 60 ? 11.325 38.461 77.484 1.00 72.97 60 ILE B O 1
ATOM 1906 N N . ASP B 1 74 ? 24.719 32.027 70.463 1.00 86.01 74 ASP B N 1
ATOM 1907 C CA . ASP B 1 74 ? 24.241 30.738 69.976 1.00 81.98 74 ASP B CA 1
ATOM 1908 C C . ASP B 1 74 ? 23.426 30.847 68.682 1.00 76.35 74 ASP B C 1
ATOM 1909 O O . ASP B 1 74 ? 23.470 29.948 67.841 1.00 74.37 74 ASP B O 1
ATOM 1914 N N . ASP B 1 75 ? 22.693 31.945 68.518 1.00 68.08 75 ASP B N 1
ATOM 1915 C CA . ASP B 1 75 ? 21.879 32.145 67.321 1.00 58.40 75 ASP B CA 1
ATOM 1916 C C . ASP B 1 75 ? 22.197 33.436 66.577 1.00 52.18 75 ASP B C 1
ATOM 1917 O O . ASP B 1 75 ? 22.738 34.382 67.147 1.00 51.59 75 ASP B O 1
ATOM 1922 N N . THR B 1 76 ? 21.859 33.457 65.291 1.00 46.08 76 THR B N 1
ATOM 1923 C CA . THR B 1 76 ? 22.080 34.623 64.441 1.00 37.98 76 THR B CA 1
ATOM 1924 C C . THR B 1 76 ? 20.941 35.609 64.673 1.00 32.32 76 THR B C 1
ATOM 1925 O O . THR B 1 76 ? 19.872 35.229 65.140 1.00 39.19 76 THR B O 1
ATOM 1929 N N . ASP B 1 77 ? 21.164 36.868 64.326 1.00 31.72 77 ASP B N 1
ATOM 1930 C CA . ASP B 1 77 ? 20.137 37.885 64.493 1.00 37.18 77 ASP B CA 1
ATOM 1931 C C . ASP B 1 77 ? 18.808 37.536 63.810 1.00 37.84 77 ASP B C 1
ATOM 1932 O O . ASP B 1 77 ? 17.742 37.784 64.376 1.00 39.20 77 ASP B O 1
ATOM 1937 N N . LEU B 1 78 ? 18.864 36.960 62.608 1.00 33.63 78 LEU B N 1
ATOM 1938 C CA . LEU B 1 78 ? 17.640 36.590 61.890 1.00 32.77 78 LEU B CA 1
ATOM 1939 C C . LEU B 1 78 ? 16.959 35.389 62.537 1.00 26.42 78 LEU B C 1
ATOM 1940 O O . LEU B 1 78 ? 15.735 35.293 62.535 1.00 26.39 78 LEU B O 1
ATOM 1945 N N . ALA B 1 79 ? 17.748 34.465 63.077 1.00 31.67 79 ALA B N 1
ATOM 1946 C CA . ALA B 1 79 ? 17.175 33.287 63.722 1.00 32.68 79 ALA B CA 1
ATOM 1947 C C . ALA B 1 79 ? 16.483 33.787 64.981 1.00 34.70 79 ALA B C 1
ATOM 1948 O O . ALA B 1 79 ? 15.420 33.296 65.358 1.00 34.03 79 ALA B O 1
ATOM 1950 N N . LEU B 1 80 ? 17.089 34.781 65.618 1.00 27.59 80 LEU B N 1
ATOM 1951 C CA . LEU B 1 80 ? 16.512 35.367 66.813 1.00 30.70 80 LEU B CA 1
ATOM 1952 C C . LEU B 1 80 ? 15.204 36.099 66.485 1.00 33.11 80 LEU B C 1
ATOM 1953 O O . LEU B 1 80 ? 14.172 35.836 67.102 1.00 24.32 80 LEU B O 1
ATOM 1958 N N . GLY B 1 81 ? 15.247 36.986 65.493 1.00 23.77 81 GLY B N 1
ATOM 1959 C CA . GLY B 1 81 ? 14.056 37.727 65.107 1.00 28.15 81 GLY B CA 1
ATOM 1960 C C . GLY B 1 81 ? 12.871 36.861 64.697 1.00 28.59 81 GLY B C 1
ATOM 1961 O O . GLY B 1 81 ? 11.721 37.168 65.031 1.00 29.08 81 GLY B O 1
ATOM 1962 N N . ILE B 1 82 ? 13.141 35.778 63.977 1.00 24.63 82 ILE B N 1
ATOM 1963 C CA . ILE B 1 82 ? 12.078 34.884 63.527 1.00 24.28 82 ILE B CA 1
ATOM 1964 C C . ILE B 1 82 ? 11.536 34.060 64.691 1.00 29.06 82 ILE B C 1
ATOM 1965 O O . ILE B 1 82 ? 10.329 33.790 64.773 1.00 20.84 82 ILE B O 1
ATOM 1970 N N . ASP B 1 83 ? 12.427 33.660 65.593 1.00 32.75 83 ASP B N 1
ATOM 1971 C CA . ASP B 1 83 ? 12.013 32.865 66.743 1.00 35.29 83 ASP B CA 1
ATOM 1972 C C . ASP B 1 83 ? 11.078 33.716 67.597 1.00 36.25 83 ASP B C 1
ATOM 1973 O O . ASP B 1 83 ? 10.063 33.231 68.105 1.00 33.06 83 ASP B O 1
ATOM 1978 N N . GLN B 1 84 ? 11.415 34.996 67.739 1.00 33.00 84 GLN B N 1
ATOM 1979 C CA . GLN B 1 84 ? 10.584 35.905 68.517 1.00 32.66 84 GLN B CA 1
ATOM 1980 C C . GLN B 1 84 ? 9.230 36.114 67.819 1.00 34.44 84 GLN B C 1
ATOM 1981 O O . GLN B 1 84 ? 8.200 36.237 68.477 1.00 31.19 84 GLN B O 1
ATOM 1987 N N . ALA B 1 85 ? 9.233 36.148 66.488 1.00 30.25 85 ALA B N 1
ATOM 1988 C CA . ALA B 1 85 ? 7.989 36.306 65.745 1.00 27.57 85 ALA B CA 1
ATOM 1989 C C . ALA B 1 85 ? 7.097 35.103 66.029 1.00 33.88 85 ALA B C 1
ATOM 1990 O O . ALA B 1 85 ? 5.923 35.259 66.379 1.00 34.90 85 ALA B O 1
ATOM 1992 N N . VAL B 1 86 ? 7.663 33.906 65.873 1.00 34.22 86 VAL B N 1
ATOM 1993 C CA . VAL B 1 86 ? 6.936 32.657 66.112 1.00 38.21 86 VAL B CA 1
ATOM 1994 C C . VAL B 1 86 ? 6.358 32.618 67.530 1.00 33.39 86 VAL B C 1
ATOM 1995 O O . VAL B 1 86 ? 5.186 32.278 67.717 1.00 27.45 86 VAL B O 1
ATOM 1999 N N . LYS B 1 87 ? 7.187 32.971 68.514 1.00 26.71 87 LYS B N 1
ATOM 2000 C CA . LYS B 1 87 ? 6.767 32.989 69.911 1.00 27.97 87 LYS B CA 1
ATOM 2001 C C . LYS B 1 87 ? 5.661 34.016 70.137 1.00 38.86 87 LYS B C 1
ATOM 2002 O O . LYS B 1 87 ? 4.828 33.851 71.029 1.00 41.78 87 LYS B O 1
ATOM 2008 N N . ARG B 1 88 ? 5.664 35.083 69.337 1.00 35.31 88 ARG B N 1
ATOM 2009 C CA . ARG B 1 88 ? 4.657 36.120 69.475 1.00 27.96 88 ARG B CA 1
ATOM 2010 C C . ARG B 1 88 ? 3.374 35.796 68.730 1.00 31.30 88 ARG B C 1
ATOM 2011 O O . ARG B 1 88 ? 2.509 36.655 68.545 1.00 25.75 88 ARG B O 1
ATOM 2019 N N . GLY B 1 89 ? 3.257 34.545 68.297 1.00 28.93 89 GLY B N 1
ATOM 2020 C CA . GLY B 1 89 ? 2.040 34.111 67.631 1.00 33.18 89 GLY B CA 1
ATOM 2021 C C . GLY B 1 89 ? 1.866 34.357 66.151 1.00 31.72 89 GLY B C 1
ATOM 2022 O O . GLY B 1 89 ? 0.821 34.009 65.604 1.00 30.25 89 GLY B O 1
ATOM 2023 N N . TYR B 1 90 ? 2.854 34.958 65.494 1.00 31.00 90 TYR B N 1
ATOM 2024 C CA . TYR B 1 90 ? 2.742 35.189 64.057 1.00 29.08 90 TYR B CA 1
ATOM 2025 C C . TYR B 1 90 ? 2.704 33.830 63.364 1.00 28.58 90 TYR B C 1
ATOM 2026 O O . TYR B 1 90 ? 3.464 32.935 63.724 1.00 28.80 90 TYR B O 1
ATOM 2035 N N . ARG B 1 91 ? 1.813 33.666 62.391 1.00 27.32 91 ARG B N 1
ATOM 2036 C CA . ARG B 1 91 ? 1.718 32.401 61.660 1.00 30.39 91 ARG B CA 1
ATOM 2037 C C . ARG B 1 91 ? 2.273 32.554 60.239 1.00 28.99 91 ARG B C 1
ATOM 2038 O O . ARG B 1 91 ? 2.798 31.603 59.667 1.00 37.77 91 ARG B O 1
ATOM 2046 N N . ASN B 1 92 ? 2.136 33.753 59.677 1.00 29.22 92 ASN B N 1
ATOM 2047 C CA . ASN B 1 92 ? 2.626 34.055 58.335 1.00 31.61 92 ASN B CA 1
ATOM 2048 C C . ASN B 1 92 ? 3.818 34.972 58.456 1.00 31.29 92 ASN B C 1
ATOM 2049 O O . ASN B 1 92 ? 3.678 36.145 58.812 1.00 31.88 92 ASN B O 1
ATOM 2054 N N . ILE B 1 93 ? 4.992 34.435 58.147 1.00 33.66 93 ILE B N 1
ATOM 2055 C CA . ILE B 1 93 ? 6.233 35.186 58.240 1.00 24.76 93 ILE B CA 1
ATOM 2056 C C . ILE B 1 93 ? 6.935 35.237 56.884 1.00 25.07 93 ILE B C 1
ATOM 2057 O O . ILE B 1 93 ? 7.331 34.209 56.347 1.00 19.97 93 ILE B O 1
ATOM 2062 N N . ASP B 1 94 ? 7.054 36.436 56.320 1.00 21.82 94 ASP B N 1
ATOM 2063 C CA . ASP B 1 94 ? 7.720 36.632 55.031 1.00 24.67 94 ASP B CA 1
ATOM 2064 C C . ASP B 1 94 ? 9.021 37.389 55.256 1.00 23.26 94 ASP B C 1
ATOM 2065 O O . ASP B 1 94 ? 9.016 38.480 55.825 1.00 27.93 94 ASP B O 1
ATOM 2070 N N . VAL B 1 95 ? 10.130 36.808 54.801 1.00 23.09 95 VAL B N 1
ATOM 2071 C CA . VAL B 1 95 ? 11.458 37.401 54.976 1.00 25.54 95 VAL B CA 1
ATOM 2072 C C . VAL B 1 95 ? 11.989 38.090 53.706 1.00 20.07 95 VAL B C 1
ATOM 2073 O O . VAL B 1 95 ? 12.098 37.487 52.638 1.00 15.41 95 VAL B O 1
ATOM 2077 N N . TYR B 1 96 ? 12.337 39.363 53.848 1.00 21.57 96 TYR B N 1
ATOM 2078 C CA . TYR B 1 96 ? 12.829 40.171 52.738 1.00 22.44 96 TYR B CA 1
ATOM 2079 C C . TYR B 1 96 ? 14.260 40.604 52.977 1.00 30.45 96 TYR B C 1
ATOM 2080 O O . TYR B 1 96 ? 14.692 40.764 54.129 1.00 21.76 96 TYR B O 1
ATOM 2089 N N . GLY B 1 97 ? 14.984 40.816 51.882 1.00 26.00 97 GLY B N 1
ATOM 2090 C CA . GLY B 1 97 ? 16.365 41.237 51.981 1.00 19.77 97 GLY B CA 1
ATOM 2091 C C . GLY B 1 97 ? 17.289 40.141 52.475 1.00 23.06 97 GLY B C 1
ATOM 2092 O O . GLY B 1 97 ? 18.369 40.442 52.985 1.00 26.97 97 GLY B O 1
ATOM 2093 N N . ALA B 1 98 ? 16.901 38.874 52.337 1.00 17.02 98 ALA B N 1
ATOM 2094 C CA . ALA B 1 98 ? 17.790 37.810 52.801 1.00 28.28 98 ALA B CA 1
ATOM 2095 C C . ALA B 1 98 ? 18.643 37.163 51.686 1.00 29.18 98 ALA B C 1
ATOM 2096 O O . ALA B 1 98 ? 19.431 36.259 51.962 1.00 31.31 98 ALA B O 1
ATOM 2098 N N . THR B 1 99 ? 18.481 37.616 50.440 1.00 31.36 99 THR B N 1
ATOM 2099 C CA . THR B 1 99 ? 19.276 37.082 49.326 1.00 26.69 99 THR B CA 1
ATOM 2100 C C . THR B 1 99 ? 20.240 38.155 48.793 1.00 28.87 99 THR B C 1
ATOM 2101 O O . THR B 1 99 ? 19.987 39.355 48.937 1.00 28.87 99 THR B O 1
ATOM 2105 N N . GLY B 1 100 ? 21.349 37.722 48.194 1.00 33.45 100 GLY B N 1
ATOM 2106 C CA . GLY B 1 100 ? 22.319 38.672 47.657 1.00 39.84 100 GLY B CA 1
ATOM 2107 C C . GLY B 1 100 ? 23.498 38.958 48.583 1.00 34.22 100 GLY B C 1
ATOM 2108 O O . GLY B 1 100 ? 23.551 38.458 49.707 1.00 37.56 100 GLY B O 1
ATOM 2109 N N . GLY B 1 101 ? 24.451 39.761 48.118 1.00 30.22 101 GLY B N 1
ATOM 2110 C CA . GLY B 1 101 ? 25.609 40.086 48.944 1.00 12.32 101 GLY B CA 1
ATOM 2111 C C . GLY B 1 101 ? 26.236 38.847 49.557 1.00 18.47 101 GLY B C 1
ATOM 2112 O O . GLY B 1 101 ? 26.452 37.858 48.859 1.00 29.15 101 GLY B O 1
ATOM 2113 N N . ARG B 1 102 ? 26.529 38.893 50.858 1.00 31.83 102 ARG B N 1
ATOM 2114 C CA . ARG B 1 102 ? 27.125 37.750 51.550 1.00 29.33 102 ARG B CA 1
ATOM 2115 C C . ARG B 1 102 ? 26.161 36.577 51.528 1.00 27.50 102 ARG B C 1
ATOM 2116 O O . ARG B 1 102 ? 25.033 36.683 52.016 1.00 34.65 102 ARG B O 1
ATOM 2124 N N . LEU B 1 103 ? 26.606 35.455 50.968 1.00 27.70 103 LEU B N 1
ATOM 2125 C CA . LEU B 1 103 ? 25.750 34.273 50.843 1.00 23.09 103 LEU B CA 1
ATOM 2126 C C . LEU B 1 103 ? 25.597 33.393 52.074 1.00 29.49 103 LEU B C 1
ATOM 2127 O O . LEU B 1 103 ? 24.652 32.601 52.162 1.00 26.01 103 LEU B O 1
ATOM 2132 N N . ASP B 1 104 ? 26.515 33.513 53.025 1.00 30.90 104 ASP B N 1
ATOM 2133 C CA . ASP B 1 104 ? 26.406 32.715 54.235 1.00 34.73 104 ASP B CA 1
ATOM 2134 C C . ASP B 1 104 ? 25.144 33.202 54.950 1.00 40.00 104 ASP B C 1
ATOM 2135 O O . ASP B 1 104 ? 24.431 32.426 55.585 1.00 38.49 104 ASP B O 1
ATOM 2140 N N . HIS B 1 105 ? 24.865 34.496 54.806 1.00 31.52 105 HIS B N 1
ATOM 2141 C CA . HIS B 1 105 ? 23.679 35.109 55.397 1.00 30.28 105 HIS B CA 1
ATOM 2142 C C . HIS B 1 105 ? 22.423 34.515 54.747 1.00 28.48 105 HIS B C 1
ATOM 2143 O O . HIS B 1 105 ? 21.427 34.255 55.424 1.00 25.47 105 HIS B O 1
ATOM 2150 N N . PHE B 1 106 ? 22.469 34.290 53.436 1.00 22.30 106 PHE B N 1
ATOM 2151 C CA . PHE B 1 106 ? 21.326 33.693 52.755 1.00 24.21 106 PHE B CA 1
ATOM 2152 C C . PHE B 1 106 ? 21.171 32.225 53.200 1.00 25.98 106 PHE B C 1
ATOM 2153 O O . PHE B 1 106 ? 20.053 31.762 53.418 1.00 30.83 106 PHE B O 1
ATOM 2169 N N . GLY B 1 108 ? 22.189 30.980 56.048 1.00 30.59 108 GLY B N 1
ATOM 2170 C CA . GLY B 1 108 ? 21.743 30.991 57.428 1.00 31.04 108 GLY B CA 1
ATOM 2171 C C . GLY B 1 108 ? 20.223 31.017 57.419 1.00 31.00 108 GLY B C 1
ATOM 2172 O O . GLY B 1 108 ? 19.586 30.312 58.192 1.00 22.70 108 GLY B O 1
ATOM 2173 N N . ALA B 1 109 ? 19.651 31.823 56.526 1.00 18.59 109 ALA B N 1
ATOM 2174 C CA . ALA B 1 109 ? 18.205 31.941 56.389 1.00 25.43 109 ALA B CA 1
ATOM 2175 C C . ALA B 1 109 ? 17.572 30.580 56.057 1.00 27.56 109 ALA B C 1
ATOM 2176 O O . ALA B 1 109 ? 16.599 30.173 56.693 1.00 23.26 109 ALA B O 1
ATOM 2178 N N . LEU B 1 110 ? 18.115 29.888 55.056 1.00 21.62 110 LEU B N 1
ATOM 2179 C CA . LEU B 1 110 ? 17.593 28.583 54.670 1.00 24.56 110 LEU B CA 1
ATOM 2180 C C . LEU B 1 110 ? 17.624 27.618 55.848 1.00 25.83 110 LEU B C 1
ATOM 2181 O O . LEU B 1 110 ? 16.731 26.778 56.006 1.00 29.82 110 LEU B O 1
ATOM 2186 N N . GLN B 1 111 ? 18.654 27.732 56.675 1.00 19.18 111 GLN B N 1
ATOM 2187 C CA . GLN B 1 111 ? 18.751 26.867 57.839 1.00 39.55 111 GLN B CA 1
ATOM 2188 C C . GLN B 1 111 ? 17.472 27.032 58.672 1.00 36.82 111 GLN B C 1
ATOM 2189 O O . GLN B 1 111 ? 16.787 26.050 58.972 1.00 35.85 111 GLN B O 1
ATOM 2195 N N . ILE B 1 112 ? 17.156 28.282 59.013 1.00 35.87 112 ILE B N 1
ATOM 2196 C CA . ILE B 1 112 ? 15.973 28.619 59.804 1.00 32.14 112 ILE B CA 1
ATOM 2197 C C . ILE B 1 112 ? 14.732 27.877 59.320 1.00 35.89 112 ILE B C 1
ATOM 2198 O O . ILE B 1 112 ? 14.048 27.204 60.097 1.00 37.00 112 ILE B O 1
ATOM 2203 N N . LEU B 1 113 ? 14.441 28.016 58.031 1.00 35.10 113 LEU B N 1
ATOM 2204 C CA . LEU B 1 113 ? 13.280 27.376 57.438 1.00 27.73 113 LEU B CA 1
ATOM 2205 C C . LEU B 1 113 ? 13.241 25.889 57.768 1.00 37.14 113 LEU B C 1
ATOM 2206 O O . LEU B 1 113 ? 12.173 25.273 57.799 1.00 45.91 113 LEU B O 1
ATOM 2211 N N . GLU B 1 114 ? 14.416 25.322 58.016 1.00 41.21 114 GLU B N 1
ATOM 2212 C CA . GLU B 1 114 ? 14.548 23.898 58.293 1.00 44.81 114 GLU B CA 1
ATOM 2213 C C . GLU B 1 114 ? 14.399 23.472 59.745 1.00 44.56 114 GLU B C 1
ATOM 2214 O O . GLU B 1 114 ? 14.195 22.292 60.017 1.00 36.37 114 GLU B O 1
ATOM 2220 N N . LYS B 1 115 ? 14.500 24.417 60.674 1.00 49.66 115 LYS B N 1
ATOM 2221 C CA . LYS B 1 115 ? 14.355 24.093 62.090 1.00 49.68 115 LYS B CA 1
ATOM 2222 C C . LYS B 1 115 ? 13.210 23.107 62.275 1.00 53.71 115 LYS B C 1
ATOM 2223 O O . LYS B 1 115 ? 12.085 23.358 61.827 1.00 47.49 115 LYS B O 1
ATOM 2229 N N . PRO B 1 116 ? 13.486 21.965 62.930 1.00 58.18 116 PRO B N 1
ATOM 2230 C CA . PRO B 1 116 ? 12.479 20.929 63.180 1.00 62.26 116 PRO B CA 1
ATOM 2231 C C . PRO B 1 116 ? 11.407 21.459 64.132 1.00 61.73 116 PRO B C 1
ATOM 2232 O O . PRO B 1 116 ? 10.264 20.998 64.122 1.00 62.09 116 PRO B O 1
ATOM 2236 N N . GLU B 1 117 ? 11.794 22.440 64.942 1.00 57.25 117 GLU B N 1
ATOM 2237 C CA . GLU B 1 117 ? 10.894 23.070 65.897 1.00 60.26 117 GLU B CA 1
ATOM 2238 C C . GLU B 1 117 ? 9.672 23.684 65.199 1.00 64.95 117 GLU B C 1
ATOM 2239 O O . GLU B 1 117 ? 8.570 23.688 65.751 1.00 59.67 117 GLU B O 1
ATOM 2245 N N . TYR B 1 118 ? 9.872 24.202 63.988 1.00 62.14 118 TYR B N 1
ATOM 2246 C CA . TYR B 1 118 ? 8.782 24.810 63.226 1.00 56.78 118 TYR B CA 1
ATOM 2247 C C . TYR B 1 118 ? 8.108 23.796 62.306 1.00 64.48 118 TYR B C 1
ATOM 2248 O O . TYR B 1 118 ? 7.466 24.165 61.320 1.00 69.46 118 TYR B O 1
ATOM 2257 N N . ALA B 1 119 ? 8.253 22.517 62.634 1.00 67.07 119 ALA B N 1
ATOM 2258 C CA . ALA B 1 119 ? 7.654 21.457 61.838 1.00 71.32 119 ALA B CA 1
ATOM 2259 C C . ALA B 1 119 ? 6.254 21.134 62.346 1.00 72.95 119 ALA B C 1
ATOM 2260 O O . ALA B 1 119 ? 5.281 21.198 61.593 1.00 80.63 119 ALA B O 1
ATOM 2262 N N . LYS B 1 120 ? 6.160 20.790 63.627 1.00 70.85 120 LYS B N 1
ATOM 2263 C CA . LYS B 1 120 ? 4.882 20.448 64.244 1.00 78.15 120 LYS B CA 1
ATOM 2264 C C . LYS B 1 120 ? 3.868 21.580 64.106 1.00 79.31 120 LYS B C 1
ATOM 2265 O O . LYS B 1 120 ? 2.731 21.363 63.687 1.00 76.35 120 LYS B O 1
ATOM 2275 N N . ASN B 1 122 ? 1.726 24.911 62.970 1.00 60.17 122 ASN B N 1
ATOM 2276 C CA . ASN B 1 122 ? 1.042 25.207 61.717 1.00 59.29 122 ASN B CA 1
ATOM 2277 C C . ASN B 1 122 ? 1.516 26.568 61.223 1.00 56.09 122 ASN B C 1
ATOM 2278 O O . ASN B 1 122 ? 0.721 27.430 60.844 1.00 53.26 122 ASN B O 1
ATOM 2283 N N . ILE B 1 123 ? 2.832 26.738 61.234 1.00 58.07 123 ILE B N 1
ATOM 2284 C CA . ILE B 1 123 ? 3.486 27.971 60.820 1.00 56.52 123 ILE B CA 1
ATOM 2285 C C . ILE B 1 123 ? 3.871 27.945 59.337 1.00 54.72 123 ILE B C 1
ATOM 2286 O O . ILE B 1 123 ? 3.959 26.884 58.719 1.00 62.15 123 ILE B O 1
ATOM 2291 N N . ASN B 1 124 ? 4.096 29.125 58.774 1.00 51.44 124 ASN B N 1
ATOM 2292 C CA . ASN B 1 124 ? 4.484 29.244 57.380 1.00 44.51 124 ASN B CA 1
ATOM 2293 C C . ASN B 1 124 ? 5.512 30.364 57.235 1.00 40.46 124 ASN B C 1
ATOM 2294 O O . ASN B 1 124 ? 5.205 31.540 57.451 1.00 33.62 124 ASN B O 1
ATOM 2299 N N . ILE B 1 125 ? 6.737 29.984 56.882 1.00 37.80 125 ILE B N 1
ATOM 2300 C CA . ILE B 1 125 ? 7.835 30.928 56.711 1.00 31.13 125 ILE B CA 1
ATOM 2301 C C . ILE B 1 125 ? 8.388 30.836 55.309 1.00 30.30 125 ILE B C 1
ATOM 2302 O O . ILE B 1 125 ? 8.535 29.742 54.764 1.00 31.02 125 ILE B O 1
ATOM 2307 N N . LYS B 1 126 ? 8.713 31.978 54.720 1.00 29.75 126 LYS B N 1
ATOM 2308 C CA . LYS B 1 126 ? 9.274 31.956 53.380 1.00 38.93 126 LYS B CA 1
ATOM 2309 C C . LYS B 1 126 ? 10.180 33.143 53.117 1.00 32.57 126 LYS B C 1
ATOM 2310 O O . LYS B 1 126 ? 10.011 34.214 53.702 1.00 30.58 126 LYS B O 1
ATOM 2316 N N . LEU B 1 127 ? 11.163 32.931 52.249 1.00 21.78 127 LEU B N 1
ATOM 2317 C CA . LEU B 1 127 ? 12.092 33.990 51.895 1.00 20.37 127 LEU B CA 1
ATOM 2318 C C . LEU B 1 127 ? 11.579 34.501 50.581 1.00 15.83 127 LEU B C 1
ATOM 2319 O O . LEU B 1 127 ? 11.266 33.725 49.690 1.00 18.89 127 LEU B O 1
ATOM 2324 N N . ILE B 1 128 ? 11.483 35.814 50.459 1.00 19.26 128 ILE B N 1
ATOM 2325 C CA . ILE B 1 128 ? 10.979 36.400 49.246 1.00 19.14 128 ILE B CA 1
ATOM 2326 C C . ILE B 1 128 ? 11.931 37.474 48.768 1.00 26.64 128 ILE B C 1
ATOM 2327 O O . ILE B 1 128 ? 12.489 38.225 49.571 1.00 22.53 128 ILE B O 1
ATOM 2332 N N . ASP B 1 129 ? 12.152 37.511 47.459 1.00 18.53 129 ASP B N 1
ATOM 2333 C CA . ASP B 1 129 ? 12.985 38.542 46.862 1.00 26.32 129 ASP B CA 1
ATOM 2334 C C . ASP B 1 129 ? 12.256 38.899 45.561 1.00 23.33 129 ASP B C 1
ATOM 2335 O O . ASP B 1 129 ? 11.207 38.342 45.280 1.00 22.91 129 ASP B O 1
ATOM 2340 N N . ASP B 1 130 ? 12.789 39.825 44.777 1.00 29.90 130 ASP B N 1
ATOM 2341 C CA . ASP B 1 130 ? 12.121 40.229 43.542 1.00 33.24 130 ASP B CA 1
ATOM 2342 C C . ASP B 1 130 ? 11.900 39.112 42.518 1.00 37.09 130 ASP B C 1
ATOM 2343 O O . ASP B 1 130 ? 11.114 39.274 41.582 1.00 44.66 130 ASP B O 1
ATOM 2348 N N . THR B 1 131 ? 12.574 37.981 42.686 1.00 38.07 131 THR B N 1
ATOM 2349 C CA . THR B 1 131 ? 12.445 36.896 41.718 1.00 32.92 131 THR B CA 1
ATOM 2350 C C . THR B 1 131 ? 12.078 35.523 42.282 1.00 34.37 131 THR B C 1
ATOM 2351 O O . THR B 1 131 ? 11.653 34.648 41.528 1.00 27.93 131 THR B O 1
ATOM 2355 N N . ASN B 1 132 ? 12.222 35.333 43.594 1.00 29.59 132 ASN B N 1
ATOM 2356 C CA . ASN B 1 132 ? 11.931 34.031 44.195 1.00 26.29 132 ASN B CA 1
ATOM 2357 C C . ASN B 1 132 ? 11.052 34.062 45.452 1.00 27.35 132 ASN B C 1
ATOM 2358 O O . ASN B 1 132 ? 10.801 35.108 46.046 1.00 24.88 132 ASN B O 1
ATOM 2363 N N . GLU B 1 133 ? 10.639 32.869 45.861 1.00 30.10 133 GLU B N 1
ATOM 2364 C CA . GLU B 1 133 ? 9.823 32.654 47.044 1.00 30.73 133 GLU B CA 1
ATOM 2365 C C . GLU B 1 133 ? 10.224 31.260 47.487 1.00 34.46 133 GLU B C 1
ATOM 2366 O O . GLU B 1 133 ? 9.879 30.267 46.841 1.00 29.28 133 GLU B O 1
ATOM 2372 N N . ILE B 1 134 ? 10.984 31.197 48.575 1.00 33.23 134 ILE B N 1
ATOM 2373 C CA . ILE B 1 134 ? 11.483 29.933 49.092 1.00 28.15 134 ILE B CA 1
ATOM 2374 C C . ILE B 1 134 ? 10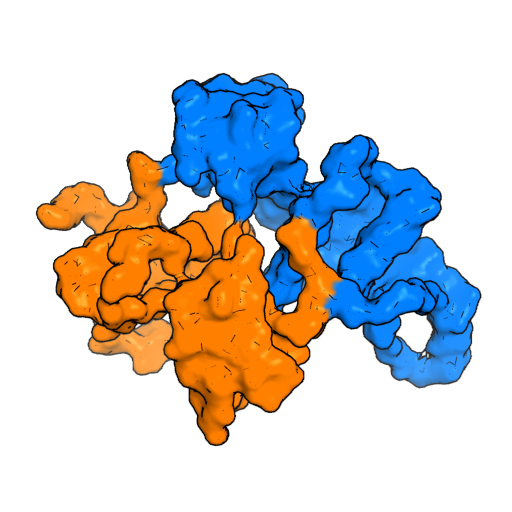.804 29.482 50.372 1.00 32.31 134 ILE B C 1
ATOM 2375 O O . ILE B 1 134 ? 10.690 30.232 51.348 1.00 29.97 134 ILE B O 1
ATOM 2380 N N . GLN B 1 135 ? 10.382 28.226 50.349 1.00 36.30 135 GLN B N 1
ATOM 2381 C CA . GLN B 1 135 ? 9.677 27.598 51.449 1.00 41.65 135 GLN B CA 1
ATOM 2382 C C . GLN B 1 135 ? 10.225 26.180 51.647 1.00 44.00 135 GLN B C 1
ATOM 2383 O O . GLN B 1 135 ? 10.715 25.551 50.704 1.00 45.54 135 GLN B O 1
ATOM 2389 N N . PHE B 1 136 ? 10.134 25.684 52.873 1.00 41.55 136 PHE B N 1
ATOM 2390 C CA . PHE B 1 136 ? 10.613 24.350 53.212 1.00 44.01 136 PHE B CA 1
ATOM 2391 C C . PHE B 1 136 ? 9.449 23.373 53.363 1.00 48.48 136 PHE B C 1
ATOM 2392 O O . PHE B 1 136 ? 8.804 23.340 54.405 1.00 51.29 136 PHE B O 1
ATOM 2400 N N . ILE B 1 137 ? 9.179 22.590 52.320 1.00 59.40 137 ILE B N 1
ATOM 2401 C CA . ILE B 1 137 ? 8.099 21.600 52.347 1.00 57.23 137 ILE B CA 1
ATOM 2402 C C . ILE B 1 137 ? 8.624 20.319 52.996 1.00 58.32 137 ILE B C 1
ATOM 2403 O O . ILE B 1 137 ? 9.526 19.672 52.467 1.00 61.19 137 ILE B O 1
ATOM 2408 N N . GLN B 1 138 ? 8.058 19.956 54.140 1.00 59.73 138 GLN B N 1
ATOM 2409 C CA . GLN B 1 138 ? 8.494 18.766 54.858 1.00 61.93 138 GLN B CA 1
ATOM 2410 C C . GLN B 1 138 ? 7.740 17.506 54.430 1.00 66.16 138 GLN B C 1
ATOM 2411 O O . GLN B 1 138 ? 6.904 17.544 53.525 1.00 65.41 138 GLN B O 1
ATOM 2417 N N . LYS B 1 139 ? 8.049 16.393 55.090 1.00 63.48 139 LYS B N 1
ATOM 2418 C CA . LYS B 1 139 ? 7.434 15.102 54.798 1.00 64.59 139 LYS B CA 1
ATOM 2419 C C . LYS B 1 139 ? 5.911 15.119 54.918 1.00 66.61 139 LYS B C 1
ATOM 2420 O O . LYS B 1 139 ? 5.363 15.424 55.980 1.00 60.18 139 LYS B O 1
ATOM 2422 N N . GLY B 1 140 ? 5.236 14.770 53.825 1.00 62.89 140 GLY B N 1
ATOM 2423 C CA . GLY B 1 140 ? 3.785 14.754 53.819 1.00 60.71 140 GLY B CA 1
ATOM 2424 C C . GLY B 1 140 ? 3.234 15.007 52.430 1.00 65.58 140 GLY B C 1
ATOM 2425 O O . GLY B 1 140 ? 3.825 14.580 51.438 1.00 68.91 140 GLY B O 1
ATOM 2426 N N . GLN B 1 141 ? 2.100 15.698 52.356 1.00 66.92 141 GLN B N 1
ATOM 2427 C CA . GLN B 1 141 ? 1.466 16.015 51.079 1.00 68.53 141 GLN B CA 1
ATOM 2428 C C . GLN B 1 141 ? 0.861 17.414 51.141 1.00 69.61 141 GLN B C 1
ATOM 2429 O O . GLN B 1 141 ? 0.082 17.718 52.046 1.00 71.89 141 GLN B O 1
ATOM 2431 N N . PHE B 1 142 ? 1.223 18.259 50.177 1.00 72.34 142 PHE B N 1
ATOM 2432 C CA . PHE B 1 142 ? 0.718 19.629 50.124 1.00 73.44 142 PHE B CA 1
ATOM 2433 C C . PHE B 1 142 ? 0.159 19.991 48.745 1.00 75.52 142 PHE B C 1
ATOM 2434 O O . PHE B 1 142 ? 0.420 19.304 47.755 1.00 75.17 142 PHE B O 1
ATOM 2436 N N . ASN B 1 143 ? -0.615 21.074 48.692 1.00 78.45 143 ASN B N 1
ATOM 2437 C CA . ASN B 1 143 ? -1.212 21.546 47.445 1.00 75.27 143 ASN B CA 1
ATOM 2438 C C . ASN B 1 143 ? -0.439 22.760 46.940 1.00 72.80 143 ASN B C 1
ATOM 2439 O O . ASN B 1 143 ? 0.256 23.420 47.709 1.00 73.01 143 ASN B O 1
ATOM 2444 N N . VAL B 1 144 ? -0.560 23.052 45.649 1.00 72.37 144 VAL B N 1
ATOM 2445 C CA . VAL B 1 144 ? 0.141 24.187 45.056 1.00 76.17 144 VAL B CA 1
ATOM 2446 C C . VAL B 1 144 ? -0.720 24.947 44.050 1.00 76.03 144 VAL B C 1
ATOM 2447 O O . VAL B 1 144 ? -0.999 24.452 42.959 1.00 79.25 144 VAL B O 1
ATOM 2451 N N . THR B 1 145 ? -1.133 26.153 44.424 1.00 75.16 145 THR B N 1
ATOM 2452 C CA . THR B 1 145 ? -1.947 26.986 43.551 1.00 74.21 145 THR B CA 1
ATOM 2453 C C . THR B 1 145 ? -1.031 27.690 42.563 1.00 75.24 145 THR B C 1
ATOM 2454 O O . THR B 1 145 ? 0.148 27.892 42.842 1.00 79.68 145 THR B O 1
ATOM 2458 N N . TYR B 1 146 ? -1.573 28.059 41.408 1.00 75.67 146 TYR B N 1
ATOM 2459 C CA . TYR B 1 146 ? -0.791 28.748 40.392 1.00 75.94 146 TYR B CA 1
ATOM 2460 C C . TYR B 1 146 ? -0.574 30.198 40.810 1.00 75.82 146 TYR B C 1
ATOM 2461 O O . TYR B 1 146 ? -1.203 30.681 41.754 1.00 75.53 146 TYR B O 1
ATOM 2463 N N . SER B 1 147 ? 0.331 30.883 40.117 1.00 74.06 147 SER B N 1
ATOM 2464 C CA . SER B 1 147 ? 0.615 32.285 40.406 1.00 75.20 147 SER B CA 1
ATOM 2465 C C . SER B 1 147 ? 0.893 33.038 39.106 1.00 76.07 147 SER B C 1
ATOM 2466 O O . SER B 1 147 ? 1.401 32.463 38.140 1.00 67.00 147 SER B O 1
ATOM 2469 N N . GLU B 1 148 ? 0.555 34.324 39.093 1.00 77.28 148 GLU B N 1
ATOM 2470 C CA . GLU B 1 148 ? 0.738 35.163 37.912 1.00 78.17 148 GLU B CA 1
ATOM 2471 C C . GLU B 1 148 ? 2.197 35.451 37.572 1.00 76.15 148 GLU B C 1
ATOM 2472 O O . GLU B 1 148 ? 2.642 35.188 36.454 1.00 74.11 148 GLU B O 1
ATOM 2474 N N . GLN B 1 149 ? 2.938 35.991 38.535 1.00 75.08 149 GLN B N 1
ATOM 2475 C CA . GLN B 1 149 ? 4.341 36.328 38.318 1.00 72.37 149 GLN B CA 1
ATOM 2476 C C . GLN B 1 149 ? 5.328 35.165 38.443 1.00 66.27 149 GLN B C 1
ATOM 2477 O O . GLN B 1 149 ? 6.413 35.221 37.870 1.00 61.84 149 GLN B O 1
ATOM 2483 N N . PHE B 1 150 ? 4.953 34.115 39.175 1.00 64.54 150 PHE B N 1
ATOM 2484 C CA . PHE B 1 150 ? 5.832 32.956 39.365 1.00 62.89 150 PHE B CA 1
ATOM 2485 C C . PHE B 1 150 ? 5.412 31.728 38.554 1.00 65.11 150 PHE B C 1
ATOM 2486 O O . PHE B 1 150 ? 4.575 30.939 38.994 1.00 64.51 150 PHE B O 1
ATOM 2494 N N . PRO B 1 151 ? 5.997 31.545 37.360 1.00 61.22 151 PRO B N 1
ATOM 2495 C CA . PRO B 1 151 ? 5.649 30.391 36.530 1.00 58.93 151 PRO B CA 1
ATOM 2496 C C . PRO B 1 151 ? 6.423 29.115 36.860 1.00 53.20 151 PRO B C 1
ATOM 2497 O O . PRO B 1 151 ? 5.882 28.017 36.762 1.00 52.91 151 PRO B O 1
ATOM 2501 N N . TYR B 1 152 ? 7.686 29.252 37.253 1.00 53.44 152 TYR B N 1
ATOM 2502 C CA . TYR B 1 152 ? 8.497 28.078 37.565 1.00 53.29 152 TYR B CA 1
ATOM 2503 C C . TYR B 1 152 ? 8.431 27.609 39.008 1.00 50.72 152 TYR B C 1
ATOM 2504 O O . TYR B 1 152 ? 8.194 28.393 39.922 1.00 63.21 152 TYR B O 1
ATOM 2513 N N . ILE B 1 153 ? 8.642 26.310 39.188 1.00 49.75 153 ILE B N 1
ATOM 2514 C CA . ILE B 1 153 ? 8.625 25.657 40.492 1.00 50.55 153 ILE B CA 1
ATOM 2515 C C . ILE B 1 153 ? 9.785 24.667 40.487 1.00 44.29 153 ILE B C 1
ATOM 2516 O O . ILE B 1 153 ? 10.084 24.076 39.456 1.00 51.75 153 ILE B O 1
ATOM 2521 N N . SER B 1 154 ? 10.438 24.489 41.628 1.00 43.22 154 SER B N 1
ATOM 2522 C CA . SER B 1 154 ? 11.554 23.552 41.737 1.00 36.07 154 SER B CA 1
ATOM 2523 C C . SER B 1 154 ? 11.623 23.009 43.157 1.00 39.65 154 SER B C 1
ATOM 2524 O O . SER B 1 154 ? 11.318 23.718 44.112 1.00 47.43 154 SER B O 1
ATOM 2527 N N . PHE B 1 155 ? 12.015 21.748 43.293 1.00 35.91 155 PHE B N 1
ATOM 2528 C CA . PHE B 1 155 ? 12.131 21.127 44.607 1.00 43.92 155 PHE B CA 1
ATOM 2529 C C . PHE B 1 155 ? 13.587 20.733 44.829 1.00 43.78 155 PHE B C 1
ATOM 2530 O O . PHE B 1 155 ? 14.218 20.130 43.961 1.00 51.13 155 PHE B O 1
ATOM 2538 N N . ILE B 1 156 ? 14.120 21.092 45.993 1.00 47.41 156 ILE B N 1
ATOM 2539 C CA . ILE B 1 156 ? 15.506 20.793 46.328 1.00 42.64 156 ILE B CA 1
ATOM 2540 C C . ILE B 1 156 ? 15.548 20.001 47.622 1.00 40.04 156 ILE B C 1
ATOM 2541 O O . ILE B 1 156 ? 15.198 20.512 48.677 1.00 49.58 156 ILE B O 1
ATOM 2546 N N . PRO B 1 157 ? 15.973 18.734 47.557 1.00 45.03 157 PRO B N 1
ATOM 2547 C CA . PRO B 1 157 ? 16.025 17.947 48.789 1.00 50.23 157 PRO B CA 1
ATOM 2548 C C . PRO B 1 157 ? 16.959 18.567 49.813 1.00 45.24 157 PRO B C 1
ATOM 2549 O O . PRO B 1 157 ? 17.983 19.151 49.462 1.00 47.02 157 PRO B O 1
ATOM 2553 N N . VAL B 1 158 ? 16.579 18.443 51.080 1.00 43.77 158 VAL B N 1
ATOM 2554 C CA . VAL B 1 158 ? 17.364 18.961 52.190 1.00 35.68 158 VAL B CA 1
ATOM 2555 C C . VAL B 1 158 ? 18.078 17.764 52.803 1.00 31.55 158 VAL B C 1
ATOM 2556 O O . VAL B 1 158 ? 19.180 17.893 53.326 1.00 48.93 158 VAL B O 1
ATOM 2560 N N . TYR B 1 160 ? 17.085 10.776 52.111 1.00 57.38 160 TYR B N 1
ATOM 2561 C CA . TYR B 1 160 ? 16.528 10.403 50.814 1.00 64.82 160 TYR B CA 1
ATOM 2562 C C . TYR B 1 160 ? 15.084 10.887 50.669 1.00 65.88 160 TYR B C 1
ATOM 2563 O O . TYR B 1 160 ? 14.190 10.406 51.360 1.00 69.37 160 TYR B O 1
ATOM 2565 N N . PRO B 1 161 ? 14.848 11.874 49.790 1.00 69.61 161 PRO B N 1
ATOM 2566 C CA . PRO B 1 161 ? 13.492 12.395 49.585 1.00 72.61 161 PRO B CA 1
ATOM 2567 C C . PRO B 1 161 ? 12.871 11.953 48.257 1.00 75.00 161 PRO B C 1
ATOM 2568 O O . PRO B 1 161 ? 13.377 12.300 47.188 1.00 80.15 161 PRO B O 1
ATOM 2572 N N . THR B 1 162 ? 11.781 11.194 48.321 1.00 74.38 162 THR B N 1
ATOM 2573 C CA . THR B 1 162 ? 11.104 10.756 47.103 1.00 70.89 162 THR B CA 1
ATOM 2574 C C . THR B 1 162 ? 9.791 11.526 47.005 1.00 66.39 162 THR B C 1
ATOM 2575 O O . THR B 1 162 ? 9.071 11.668 47.992 1.00 62.15 162 THR B O 1
ATOM 2579 N N . VAL B 1 163 ? 9.483 12.019 45.810 1.00 69.01 163 VAL B N 1
ATOM 2580 C CA . VAL B 1 163 ? 8.281 12.821 45.598 1.00 74.86 163 VAL B CA 1
ATOM 2581 C C . VAL B 1 163 ? 7.384 12.350 44.450 1.00 77.66 163 VAL B C 1
ATOM 2582 O O . VAL B 1 163 ? 7.841 11.689 43.516 1.00 77.57 163 VAL B O 1
ATOM 2586 N N . ILE B 1 164 ? 6.104 12.706 44.535 1.00 75.68 164 ILE B N 1
ATOM 2587 C CA . ILE B 1 164 ? 5.114 12.371 43.515 1.00 79.79 164 ILE B CA 1
ATOM 2588 C C . ILE B 1 164 ? 4.270 13.623 43.256 1.00 82.02 164 ILE B C 1
ATOM 2589 O O . ILE B 1 164 ? 3.647 14.155 44.176 1.00 84.22 164 ILE B O 1
ATOM 2594 N N . SER B 1 165 ? 4.253 14.096 42.013 1.00 83.24 165 SER B N 1
ATOM 2595 C CA . SER B 1 165 ? 3.479 15.287 41.666 1.00 82.69 165 SER B CA 1
ATOM 2596 C C . SER B 1 165 ? 2.370 14.961 40.665 1.00 82.89 165 SER B C 1
ATOM 2597 O O . SER B 1 165 ? 1.883 13.832 40.613 1.00 83.91 165 SER B O 1
ATOM 2600 N N . LEU B 1 166 ? 1.970 15.959 39.883 1.00 81.96 166 LEU B N 1
ATOM 2601 C CA . LEU B 1 166 ? 0.936 15.781 38.869 1.00 81.75 166 LEU B CA 1
ATOM 2602 C C . LEU B 1 166 ? 1.598 15.579 37.505 1.00 84.42 166 LEU B C 1
ATOM 2603 O O . LEU B 1 166 ? 0.922 15.513 36.476 1.00 81.66 166 LEU B O 1
ATOM 2605 N N . LYS B 1 167 ? 2.926 15.484 37.506 1.00 83.22 167 LYS B N 1
ATOM 2606 C CA . LYS B 1 167 ? 3.691 15.285 36.279 1.00 76.83 167 LYS B CA 1
ATOM 2607 C C . LYS B 1 167 ? 4.844 14.316 36.521 1.00 74.90 167 LYS B C 1
ATOM 2608 O O . LYS B 1 167 ? 5.782 14.240 35.725 1.00 71.78 167 LYS B O 1
ATOM 2610 N N . GLY B 1 168 ? 4.766 13.575 37.623 1.00 71.89 168 GLY B N 1
ATOM 2611 C CA . GLY B 1 168 ? 5.807 12.620 37.955 1.00 67.30 168 GLY B CA 1
ATOM 2612 C C . GLY B 1 168 ? 5.655 12.056 39.356 1.00 69.01 168 GLY B C 1
ATOM 2613 O O . GLY B 1 168 ? 4.560 12.047 39.922 1.00 68.14 168 GLY B O 1
ATOM 2614 N N . THR B 1 177 ? 23.278 16.197 47.049 1.00 69.99 177 THR B N 1
ATOM 2615 C CA . THR B 1 177 ? 24.305 15.876 46.070 1.00 70.55 177 THR B CA 1
ATOM 2616 C C . THR B 1 177 ? 23.686 15.792 44.684 1.00 73.23 177 THR B C 1
ATOM 2617 O O . THR B 1 177 ? 24.228 16.326 43.714 1.00 78.24 177 THR B O 1
ATOM 2619 N N . LEU B 1 178 ? 22.544 15.117 44.605 1.00 72.08 178 LEU B N 1
ATOM 2620 C CA . LEU B 1 178 ? 21.811 14.944 43.354 1.00 75.22 178 LEU B CA 1
ATOM 2621 C C . LEU B 1 178 ? 21.719 16.285 42.621 1.00 80.04 178 LEU B C 1
ATOM 2622 O O . LEU B 1 178 ? 21.374 17.301 43.223 1.00 86.89 178 LEU B O 1
ATOM 2627 N N . LYS B 1 179 ? 22.033 16.291 41.327 1.00 83.28 179 LYS B N 1
ATOM 2628 C CA . LYS B 1 179 ? 21.981 17.522 40.536 1.00 85.00 179 LYS B CA 1
ATOM 2629 C C . LYS B 1 179 ? 21.267 17.305 39.208 1.00 85.25 179 LYS B C 1
ATOM 2630 O O . LYS B 1 179 ? 21.880 17.395 38.141 1.00 86.25 179 LYS B O 1
ATOM 2632 N N . LEU B 1 180 ? 19.966 17.037 39.279 1.00 81.43 180 LEU B N 1
ATOM 2633 C CA . LEU B 1 180 ? 19.171 16.789 38.081 1.00 80.83 180 LEU B CA 1
ATOM 2634 C C . LEU B 1 180 ? 18.100 17.849 37.851 1.00 77.62 180 LEU B C 1
ATOM 2635 O O . LEU B 1 180 ? 17.523 18.374 38.800 1.00 81.80 180 LEU B O 1
ATOM 2640 N N . GLY B 1 181 ? 17.837 18.153 36.583 1.00 73.78 181 GLY B N 1
ATOM 2641 C CA . GLY B 1 181 ? 16.823 19.137 36.251 1.00 70.29 181 GLY B CA 1
ATOM 2642 C C . GLY B 1 181 ? 15.446 18.503 36.223 1.00 70.14 181 GLY B C 1
ATOM 2643 O O . GLY B 1 181 ? 14.482 19.100 35.745 1.00 69.13 181 GLY B O 1
ATOM 2644 N N . SER B 1 182 ? 15.358 17.284 36.745 1.00 67.91 182 SER B N 1
ATOM 2645 C CA . SER B 1 182 ? 14.107 16.536 36.783 1.00 72.10 182 SER B CA 1
ATOM 2646 C C . SER B 1 182 ? 13.027 17.275 37.575 1.00 78.12 182 SER B C 1
ATOM 2647 O O . SER B 1 182 ? 11.888 17.402 37.117 1.00 79.62 182 SER B O 1
ATOM 2650 N N . THR B 1 183 ? 13.390 17.760 38.761 1.00 80.89 183 THR B N 1
ATOM 2651 C CA . THR B 1 183 ? 12.457 18.483 39.625 1.00 75.82 183 THR B CA 1
ATOM 2652 C C . THR B 1 183 ? 12.762 19.979 39.691 1.00 72.44 183 THR B C 1
ATOM 2653 O O . THR B 1 183 ? 12.526 20.620 40.714 1.00 67.94 183 THR B O 1
ATOM 2657 N N . LEU B 1 184 ? 13.287 20.531 38.602 1.00 69.58 184 LEU B N 1
ATOM 2658 C CA . LEU B 1 184 ? 13.612 21.951 38.557 1.00 67.25 184 LEU B CA 1
ATOM 2659 C C . LEU B 1 184 ? 12.621 22.719 37.692 1.00 67.31 184 LEU B C 1
ATOM 2660 O O . LEU B 1 184 ? 11.417 22.471 37.755 1.00 71.52 184 LEU B O 1
ATOM 2665 N N . THR B 1 185 ? 13.126 23.650 36.892 1.00 70.09 185 THR B N 1
ATOM 2666 C CA . THR B 1 185 ? 12.278 24.460 36.025 1.00 75.15 185 THR B CA 1
ATOM 2667 C C . THR B 1 185 ? 11.070 23.681 35.511 1.00 79.69 185 THR B C 1
ATOM 2668 O O . THR B 1 185 ? 11.180 22.888 34.576 1.00 87.82 185 THR B O 1
ATOM 2672 N N . ILE B 1 186 ? 9.922 23.905 36.139 1.00 75.99 186 ILE B N 1
ATOM 2673 C CA . ILE B 1 186 ? 8.688 23.240 35.742 1.00 75.16 186 ILE B CA 1
ATOM 2674 C C . ILE B 1 186 ? 7.520 24.198 35.937 1.00 74.18 186 ILE B C 1
ATOM 2675 O O . ILE B 1 186 ? 7.539 25.045 36.831 1.00 64.67 186 ILE B O 1
ATOM 2680 N N . SER B 1 187 ? 6.507 24.067 35.088 1.00 72.65 187 SER B N 1
ATOM 2681 C CA . SER B 1 187 ? 5.340 24.932 35.162 1.00 69.06 187 SER B CA 1
ATOM 2682 C C . SER B 1 187 ? 4.143 24.151 35.688 1.00 59.71 187 SER B C 1
ATOM 2683 O O . SER B 1 187 ? 4.297 23.265 36.532 1.00 51.62 187 SER B O 1
ATOM 2686 N N . SER B 1 191 ? -5.106 26.827 38.247 1.00 80.86 191 SER B N 1
ATOM 2687 C CA . SER B 1 191 ? -5.557 25.564 38.815 1.00 84.48 191 SER B CA 1
ATOM 2688 C C . SER B 1 191 ? -4.747 25.214 40.058 1.00 85.77 191 SER B C 1
ATOM 2689 O O . SER B 1 191 ? -4.545 26.056 40.933 1.00 87.51 191 SER B O 1
ATOM 2692 N N . GLN B 1 192 ? -4.285 23.969 40.129 1.00 87.23 192 GLN B N 1
ATOM 2693 C CA . GLN B 1 192 ? -3.497 23.502 41.264 1.00 81.26 192 GLN B CA 1
ATOM 2694 C C . GLN B 1 192 ? -2.923 22.120 40.981 1.00 81.42 192 GLN B C 1
ATOM 2695 O O . GLN B 1 192 ? -3.168 21.540 39.923 1.00 83.02 192 GLN B O 1
ATOM 2697 N N . SER B 1 193 ? -2.156 21.598 41.933 1.00 83.97 193 SER B N 1
ATOM 2698 C CA . SER B 1 193 ? -1.554 20.277 41.798 1.00 84.36 193 SER B CA 1
ATOM 2699 C C . SER B 1 193 ? -1.185 19.715 43.165 1.00 84.65 193 SER B C 1
ATOM 2700 O O . SER B 1 193 ? -1.204 20.431 44.167 1.00 83.39 193 SER B O 1
ATOM 2703 N N . CYS B 1 194 ? -0.850 18.429 43.202 1.00 86.60 194 CYS B N 1
ATOM 2704 C CA . CYS B 1 194 ? -0.489 17.777 44.453 1.00 87.93 194 CYS B CA 1
ATOM 2705 C C . CYS B 1 194 ? 0.994 17.448 44.535 1.00 85.72 194 CYS B C 1
ATOM 2706 O O . CYS B 1 194 ? 1.590 16.948 43.579 1.00 89.18 194 CYS B O 1
ATOM 2709 N N . GLY B 1 195 ? 1.579 17.737 45.690 1.00 80.79 195 GLY B N 1
ATOM 2710 C CA . GLY B 1 195 ? 2.982 17.456 45.910 1.00 84.47 195 GLY B CA 1
ATOM 2711 C C . GLY B 1 195 ? 3.097 16.636 47.175 1.00 82.59 195 GLY B C 1
ATOM 2712 O O . GLY B 1 195 ? 2.867 17.145 48.269 1.00 83.91 195 GLY B O 1
ATOM 2713 N N . ASN B 1 196 ? 3.432 15.359 47.031 1.00 80.44 196 ASN B N 1
ATOM 2714 C CA . ASN B 1 196 ? 3.572 14.480 48.185 1.00 77.84 196 ASN B CA 1
ATOM 2715 C C . ASN B 1 196 ? 5.009 13.997 48.322 1.00 70.66 196 ASN B C 1
ATOM 2716 O O . ASN B 1 196 ? 5.632 13.586 47.346 1.00 60.32 196 ASN B O 1
ATOM 2718 N N . ILE B 1 197 ? 5.529 14.051 49.543 1.00 69.04 197 ILE B N 1
ATOM 2719 C CA . ILE B 1 197 ? 6.891 13.624 49.820 1.00 71.48 197 ILE B CA 1
ATOM 2720 C C . ILE B 1 197 ? 6.858 12.358 50.667 1.00 73.98 197 ILE B C 1
ATOM 2721 O O . ILE B 1 197 ? 6.429 12.387 51.822 1.00 72.94 197 ILE B O 1
ATOM 2726 N N . GLU B 1 198 ? 7.308 11.251 50.080 1.00 73.71 198 GLU B N 1
ATOM 2727 C CA . GLU B 1 198 ? 7.335 9.963 50.766 1.00 72.49 198 GLU B CA 1
ATOM 2728 C C . GLU B 1 198 ? 8.614 9.794 51.583 1.00 75.22 198 GLU B C 1
ATOM 2729 O O . GLU B 1 198 ? 9.636 10.420 51.298 1.00 76.69 198 GLU B O 1
ATOM 2731 N N . GLY B 1 202 ? 11.831 12.355 52.184 1.00 53.16 202 GLY B N 1
ATOM 2732 C CA . GLY B 1 202 ? 12.408 13.180 53.245 1.00 61.73 202 GLY B CA 1
ATOM 2733 C C . GLY B 1 202 ? 11.809 14.588 53.225 1.00 63.69 202 GLY B C 1
ATOM 2734 O O . GLY B 1 202 ? 10.599 14.751 53.374 1.00 71.90 202 GLY B O 1
ATOM 2735 N N . SER B 1 203 ? 12.653 15.602 53.042 1.00 59.06 203 SER B N 1
ATOM 2736 C CA . SER B 1 203 ? 12.181 16.985 53.001 1.00 51.12 203 SER B CA 1
ATOM 2737 C C . SER B 1 203 ? 12.857 17.805 51.900 1.00 49.63 203 SER B C 1
ATOM 2738 O O . SER B 1 203 ? 14.023 17.581 51.569 1.00 47.46 203 SER B O 1
ATOM 2741 N N . VAL B 1 204 ? 12.120 18.757 51.332 1.00 45.30 204 VAL B N 1
ATOM 2742 C CA . VAL B 1 204 ? 12.666 19.597 50.268 1.00 49.08 204 VAL B CA 1
ATOM 2743 C C . VAL B 1 204 ? 12.371 21.088 50.441 1.00 52.12 204 VAL B C 1
ATOM 2744 O O . VAL B 1 204 ? 11.573 21.484 51.289 1.00 50.67 204 VAL B O 1
ATOM 2748 N N . LEU B 1 205 ? 13.036 21.906 49.631 1.00 44.69 205 LEU B N 1
ATOM 2749 C CA . LEU B 1 205 ? 12.830 23.346 49.640 1.00 41.91 205 LEU B CA 1
ATOM 2750 C C . LEU B 1 205 ? 12.112 23.654 48.340 1.00 39.02 205 LEU B C 1
ATOM 2751 O O . LEU B 1 205 ? 12.627 23.344 47.273 1.00 42.02 205 LEU B O 1
ATOM 2764 N N . ILE B 1 207 ? 10.976 26.133 45.528 1.00 33.17 207 ILE B N 1
ATOM 2765 C CA . ILE B 1 207 ? 11.371 27.432 44.990 1.00 32.77 207 ILE B CA 1
ATOM 2766 C C . ILE B 1 207 ? 10.512 27.829 43.795 1.00 32.33 207 ILE B C 1
ATOM 2767 O O . ILE B 1 207 ? 10.447 27.120 42.786 1.00 34.81 207 ILE B O 1
ATOM 2772 N N . ARG B 1 208 ? 9.850 28.972 43.919 1.00 33.70 208 ARG B N 1
ATOM 2773 C CA . ARG B 1 208 ? 9.006 29.500 42.855 1.00 34.95 208 ARG B CA 1
ATOM 2774 C C . ARG B 1 208 ? 9.763 30.716 42.351 1.00 35.59 208 ARG B C 1
ATOM 2775 O O . ARG B 1 208 ? 10.189 31.559 43.140 1.00 37.66 208 ARG B O 1
ATOM 2783 N N . SER B 1 209 ? 9.942 30.805 41.043 1.00 30.49 209 SER B N 1
ATOM 2784 C CA . SER B 1 209 ? 10.697 31.910 40.479 1.00 37.93 209 SER B CA 1
ATOM 2785 C C . SER B 1 209 ? 10.068 32.478 39.223 1.00 32.44 209 SER B C 1
ATOM 2786 O O . SER B 1 209 ? 9.307 31.802 38.539 1.00 42.14 209 SER B O 1
ATOM 2789 N N . LYS B 1 210 ? 10.384 33.732 38.934 1.00 31.94 210 LYS B N 1
ATOM 2790 C CA . LYS B 1 210 ? 9.866 34.387 37.745 1.00 41.91 210 LYS B CA 1
ATOM 2791 C C . LYS B 1 210 ? 10.720 33.965 36.551 1.00 45.88 210 LYS B C 1
ATOM 2792 O O . LYS B 1 210 ? 11.889 33.600 36.710 1.00 43.77 210 LYS B O 1
ATOM 2798 N N . ASP B 1 211 ? 10.127 34.012 35.362 1.00 50.72 211 ASP B N 1
ATOM 2799 C CA . ASP B 1 211 ? 10.820 33.634 34.132 1.00 53.34 211 ASP B CA 1
ATOM 2800 C C . ASP B 1 211 ? 11.680 34.789 33.613 1.00 53.95 211 ASP B C 1
ATOM 2801 O O . ASP B 1 211 ? 12.910 34.598 33.483 1.00 57.17 211 ASP B O 1
#

Sequence (362 aa):
KANLLCGNRNLPKHILVEHKHEHWIGIDRGTLILLESGITPQFAVGDFDSISDSERNFIQQQIEINPYNDDTDLALGIDQAVKRGYRNIDVYGATGGRLDHFGALQILEKPEYAKNINIKLIDDTNEIQFIQKGQFNVFPYISFIPVIPTVISLKGFKYNLQNELTISNELCGNIEIIEGSVLIRSKDEKANLLCGNRNLPKHILVEHKHEHWIGIDRGTLILLESGITPQFAVGDFERNFIDDTDLALGIDQAVKRGYRNIDVYGATGGRLDHFGALQILEKPEYAKNINIKLIDDTNEIQFIQKGQFNVTYSEQFPYISFIPVYPTVISLKGTLKLGSTLTISSQSCGNIEGSVLIRSKD

Radius of gyration: 21.39 Å; Cα contacts (8 Å, |Δi|>4): 800; chains: 2; bounding box: 53×46×66 Å

CATH classification: 3.40.50.10240

Secondary structure (DSSP, 8-state):
-EEEE--SSSPPTTHHHHTTTSEEEEETHHHHHHHHTT---SEEES----S-HHHHHHHHHHTB------B-HHHHHHHHHHHTT--EEEEES-SSS-TTT--HHHHHT-HHHH---EEEEE-SSEEE--B-SEEE----EE---B---EEEESSSS--SSEE---TTB-----EEEEES-B--EE---/-EEEE--STTPPTTHHHHSTTS-EEEETTHHHHHHHTT---SEEES----S-----HHHHHHHHHHHTT--EEEEES-SSSSTTT--HHHHHH-GGGT---EEEEE-SSEEE--B-SEEEEEE--SS--EE---B----EE-S-----BGGGSSB--EEEEEE---B--EE--

Solvent-accessible surface area: 18543 Å² total